Protein AF-0000000072566096 (afdb_homodimer)

Solvent-accessible surface area (backbone atoms only — not comparable to full-atom values): 17218 Å² total; per-residue (Å²): 129,79,65,62,63,55,54,54,52,50,49,50,66,64,40,52,62,62,52,42,38,48,51,45,43,46,47,51,46,44,54,49,43,52,50,40,52,50,49,36,52,50,44,52,50,50,52,54,61,68,41,43,70,59,17,73,79,32,58,65,29,44,54,23,49,50,48,21,51,50,30,50,47,39,35,51,36,80,89,66,34,27,58,89,36,79,66,52,29,18,50,37,49,7,48,24,52,32,21,39,18,48,27,25,31,42,62,56,46,72,73,82,76,50,56,67,76,80,49,72,63,55,64,50,46,24,52,50,44,16,53,39,40,49,35,46,51,52,50,35,50,53,50,50,51,53,50,51,53,50,51,51,51,51,51,50,49,52,50,50,52,51,50,54,52,59,71,74,102,129,79,66,64,64,56,54,54,52,52,49,49,66,65,39,55,63,61,51,41,39,49,51,44,43,44,47,52,46,44,55,50,44,53,51,40,50,52,49,36,52,50,42,51,51,49,51,53,59,68,41,44,70,59,18,74,79,31,58,65,32,43,54,23,50,50,47,22,52,51,30,50,48,40,35,52,36,81,90,66,33,28,57,88,36,80,67,52,29,18,51,39,49,8,48,26,53,32,22,40,18,47,28,24,32,41,62,55,45,71,72,80,77,49,57,69,75,81,48,73,65,54,65,50,45,25,52,50,42,16,54,40,39,50,35,46,50,52,52,36,50,53,50,50,51,52,49,50,51,49,50,51,50,51,52,50,49,51,50,51,52,51,51,54,51,58,71,73,103

Radius of gyration: 25.8 Å; Cα contacts (8 Å, |Δi|>4): 318; chains: 2; bounding box: 36×80×59 Å

Foldseek 3Di:
DVPVVVVVVVCCVPVCCNVCVVVVVVVVVVVVVVVVVVVLVVVLVVQLVVCVVLCVQPVVLSVLSVQLSVLVCLCPDPPNNCPPPAPSNLQSQLSNQLSVVLSVQQSPPNPPPSPVVVVPVSVVSSVVSSVVRNVVSVVVVVVVVVVVVVVVVVVVVVVVVVVVVVVVD/DVPVVVVVVVCCVPVCCNVCVVVVVVVCVVVVVVVVVVVLVVVLVVQLVVCVVLCVQPVVLSVLSVQLSVLVCLCPDPPNNCPPPQPSNLQSQLSNQLSVVLSVQQSPPSPPPSPVVVVPVSVVSSVVSSVVRNVVSVVVVVVVVVVVVVVVVVVVVVVVVVVVVVVVD

Organism: Arthroderma benhamiae (strain ATCC MYA-4681 / CBS 112371) (NCBI:txid663331)

InterPro domains:
  IPR000537 UbiA prenyltransferase [PF01040] (5-165)

Secondary structure (DSSP, 8-state):
--SHHHHHHHHHHH-HHHHHHHHHHHHHHHHHHHHHHHHHHHHHHHHHHHHHHHHHH-HHHHHHHHHHHHHHHHHHSTTT--TTSTTHHHHHHHHHHHHHHHHHHHHT--SS---TTS-THHHHHHHHHHHHHHHHHHHHHHHHHHHHHHHHHHHHHHHHHHHHHHHH-/--SHHHHHHHHHHH-HHHHHHHHHHHHHHHHHHHHHHHHHHHHHHHHHHHHHHHHHH-HHHHHHHHHHHHHHHHHHSTTT--TTSTTHHHHHHHHHHHHHHHHHHHHT--SS---TTS-THHHHHHHHHHHHHHHHHHHHHHHHHHHHHHHHHHHHHHHHHHHHHHHH-

pLDDT: mean 75.11, std 19.96, range [26.66, 97.5]

Sequence (338 aa):
MGGSDIHDYESDIKNPRKGQSWLDGRFVEKADHAFVLKACKAATIGVILFAIPASIQIPQTMAYVLIALGASWAYTTPPIRLKGRPFLDSICAGTLYWSIWASGFCLRDGEGSTSLQGSNPSVWIFFFCAGLQMFTAVLDQKADSAASIRTIATACGERMAAFLTAITLMGGSDIHDYESDIKNPRKGQSWLDGRFVEKADHAFVLKACKAATIGVILFAIPASIQIPQTMAYVLIALGASWAYTTPPIRLKGRPFLDSICAGTLYWSIWASGFCLRDGEGSTSLQGSNPSVWIFFFCAGLQMFTAVLDQKADSAASIRTIATACGERMAAFLTAITL

Structure (mmCIF, N/CA/C/O backbone):
data_AF-0000000072566096-model_v1
#
loop_
_entity.id
_entity.type
_entity.pdbx_description
1 polymer 'Uncharacterized protein'
#
loop_
_atom_site.group_PDB
_atom_site.id
_atom_site.type_symbol
_atom_site.label_atom_id
_atom_site.label_alt_id
_atom_site.label_comp_id
_atom_site.label_asym_id
_atom_site.label_entity_id
_atom_site.label_seq_id
_atom_site.pdbx_PDB_ins_code
_atom_site.Cartn_x
_atom_site.Cartn_y
_atom_site.Cartn_z
_atom_site.occupancy
_atom_site.B_iso_or_equiv
_atom_site.auth_seq_id
_atom_site.auth_comp_id
_atom_site.auth_asym_id
_atom_site.auth_atom_id
_atom_site.pdbx_PDB_model_num
ATOM 1 N N . MET A 1 1 ? -10.109 50.594 18.562 1 26.66 1 MET A N 1
ATOM 2 C CA . MET A 1 1 ? -9.336 49.469 18.047 1 26.66 1 MET A CA 1
ATOM 3 C C . MET A 1 1 ? -10.234 48.281 17.781 1 26.66 1 MET A C 1
ATOM 5 O O . MET A 1 1 ? -9.766 47.219 17.328 1 26.66 1 MET A O 1
ATOM 9 N N . GLY A 1 2 ? -11.422 48.188 18.375 1 31.36 2 GLY A N 1
ATOM 10 C CA . GLY A 1 2 ? -12.57 47.312 18.219 1 31.36 2 GLY A CA 1
ATOM 11 C C . GLY A 1 2 ? -13.156 47.375 16.812 1 31.36 2 GLY A C 1
ATOM 12 O O . GLY A 1 2 ? -14.102 46.625 16.516 1 31.36 2 GLY A O 1
ATOM 13 N N . GLY A 1 3 ? -12.945 48.531 16.078 1 36.84 3 GLY A N 1
ATOM 14 C CA . GLY A 1 3 ? -13.648 48.781 14.836 1 36.84 3 GLY A CA 1
ATOM 15 C C . GLY A 1 3 ? -13.164 47.906 13.695 1 36.84 3 GLY A C 1
ATOM 16 O O . GLY A 1 3 ? -13.805 47.812 12.648 1 36.84 3 GLY A O 1
ATOM 17 N N . SER A 1 4 ? -11.859 47.562 13.703 1 43.25 4 SER A N 1
ATOM 18 C CA . SER A 1 4 ? -11.305 46.875 12.531 1 43.25 4 SER A CA 1
ATOM 19 C C . SER A 1 4 ? -11.836 45.469 12.391 1 43.25 4 SER A C 1
ATOM 21 O O . SER A 1 4 ? -11.789 44.875 11.312 1 43.25 4 SER A O 1
ATOM 23 N N . ASP A 1 5 ? -12.258 44.844 13.484 1 40.44 5 ASP A N 1
ATOM 24 C CA . ASP A 1 5 ? -12.734 43.469 13.367 1 40.44 5 ASP A CA 1
ATOM 25 C C . ASP A 1 5 ? -14.078 43.406 12.641 1 40.44 5 ASP A C 1
ATOM 27 O O . ASP A 1 5 ? -14.406 42.406 12.031 1 40.44 5 ASP A O 1
ATOM 31 N N . ILE A 1 6 ? -14.938 44.5 12.719 1 39.41 6 ILE A N 1
ATOM 32 C CA . ILE A 1 6 ? -16.234 44.469 12.055 1 39.41 6 ILE A CA 1
ATOM 33 C C . ILE A 1 6 ? -16.047 44.562 10.547 1 39.41 6 ILE A C 1
ATOM 35 O O . ILE A 1 6 ? -16.797 43.969 9.773 1 39.41 6 ILE A O 1
ATOM 39 N N . HIS A 1 7 ? -15.109 45.375 10.031 1 40.91 7 HIS A N 1
ATOM 40 C CA . HIS A 1 7 ? -14.938 45.5 8.586 1 40.91 7 HIS A CA 1
ATOM 41 C C . HIS A 1 7 ? -14.367 44.219 7.992 1 40.91 7 HIS A C 1
ATOM 43 O O . HIS A 1 7 ? -14.617 43.906 6.828 1 40.91 7 HIS A O 1
ATOM 49 N N . ASP A 1 8 ? -13.523 43.5 8.719 1 41.16 8 ASP A N 1
ATOM 50 C CA . ASP A 1 8 ? -13.062 42.219 8.164 1 41.16 8 ASP A CA 1
ATOM 51 C C . ASP A 1 8 ? -14.195 41.188 8.125 1 41.16 8 ASP A C 1
ATOM 53 O O . ASP A 1 8 ? -14.258 40.375 7.207 1 41.16 8 ASP A O 1
ATOM 57 N N . TYR A 1 9 ? -15.172 41.25 9 1 40.84 9 TYR A N 1
ATOM 58 C CA . TYR A 1 9 ? -16.344 40.375 8.906 1 40.84 9 TYR A CA 1
ATOM 59 C C . TYR A 1 9 ? -17.234 40.812 7.742 1 40.84 9 TYR A C 1
ATOM 61 O O . TYR A 1 9 ? -17.734 39.969 6.996 1 40.84 9 TYR A O 1
ATOM 69 N N . GLU A 1 10 ? -17.531 42.094 7.531 1 40.22 10 GLU A N 1
ATOM 70 C CA . GLU A 1 10 ? -18.344 42.5 6.391 1 40.22 10 GLU A CA 1
ATOM 71 C C . GLU A 1 10 ? -17.609 42.25 5.074 1 40.22 10 GLU A C 1
ATOM 73 O O . GLU A 1 10 ? -18.234 41.906 4.07 1 40.22 10 GLU A O 1
ATOM 78 N N . SER A 1 11 ? -16.328 42.531 4.895 1 41.88 11 SER A N 1
ATOM 79 C CA . SER A 1 11 ? -15.609 42.219 3.664 1 41.88 11 SER A CA 1
ATOM 80 C C . SER A 1 11 ? -15.484 40.688 3.486 1 41.88 11 SER A C 1
ATOM 82 O O . SER A 1 11 ? -15.477 40.188 2.357 1 41.88 11 SER A O 1
ATOM 84 N N . ASP A 1 12 ? -15.336 39.875 4.488 1 42.25 12 ASP A N 1
ATOM 85 C CA . ASP A 1 12 ? -15.406 38.406 4.332 1 42.25 12 ASP A CA 1
ATOM 86 C C . ASP A 1 12 ? -16.812 37.969 3.918 1 42.25 12 ASP A C 1
ATOM 88 O O . ASP A 1 12 ? -16.969 37.031 3.139 1 42.25 12 ASP A O 1
ATOM 92 N N . ILE A 1 13 ? -17.906 38.531 4.375 1 42.34 13 ILE A N 1
ATOM 93 C CA . ILE A 1 13 ? -19.25 38.219 3.879 1 42.34 13 ILE A CA 1
ATOM 94 C C . ILE A 1 13 ? -19.422 38.844 2.498 1 42.34 13 ILE A C 1
ATOM 96 O O . ILE A 1 13 ? -20.141 38.312 1.654 1 42.34 13 ILE A O 1
ATOM 100 N N . LYS A 1 14 ? -19 40.031 2.182 1 40.03 14 LYS A N 1
ATOM 101 C CA . LYS A 1 14 ? -19.234 40.656 0.88 1 40.03 14 LYS A CA 1
ATOM 102 C C . LYS A 1 14 ? -18.25 40.156 -0.161 1 40.03 14 LYS A C 1
ATOM 104 O O . LYS A 1 14 ? -18.375 40.469 -1.349 1 40.03 14 LYS A O 1
ATOM 109 N N . ASN A 1 15 ? -17.016 39.844 0.144 1 39 15 ASN A N 1
ATOM 110 C CA . ASN A 1 15 ? -16.25 39.25 -0.936 1 39 15 ASN A CA 1
ATOM 111 C C . ASN A 1 15 ? -16.75 37.812 -1.233 1 39 15 ASN A C 1
ATOM 113 O O . ASN A 1 15 ? -16.516 36.906 -0.46 1 39 15 ASN A O 1
ATOM 117 N N . PRO A 1 16 ? -17.781 37.688 -1.991 1 41.66 16 PRO A N 1
ATOM 118 C CA . PRO A 1 16 ? -18.359 36.406 -2.42 1 41.66 16 PRO A CA 1
ATOM 119 C C . PRO A 1 16 ? -17.281 35.375 -2.736 1 41.66 16 PRO A C 1
ATOM 121 O O . PRO A 1 16 ? -17.594 34.188 -2.895 1 41.66 16 PRO A O 1
ATOM 124 N N . ARG A 1 17 ? -16.156 35.719 -3.1 1 43.09 17 ARG A N 1
ATOM 125 C CA . ARG A 1 17 ? -15.117 34.781 -3.494 1 43.09 17 ARG A CA 1
ATOM 126 C C . ARG A 1 17 ? -14.578 34.031 -2.289 1 43.09 17 ARG A C 1
ATOM 128 O O . ARG A 1 17 ? -14 32.938 -2.436 1 43.09 17 ARG A O 1
ATOM 135 N N . LYS A 1 18 ? -14.445 34.469 -1.105 1 44.81 18 LYS A N 1
ATOM 136 C CA . LYS A 1 18 ? -13.969 33.719 0.053 1 44.81 18 LYS A CA 1
ATOM 137 C C . LYS A 1 18 ? -15.055 32.812 0.616 1 44.81 18 LYS A C 1
ATOM 139 O O . LYS A 1 18 ? -14.773 31.719 1.09 1 44.81 18 LYS A O 1
ATOM 144 N N . GLY A 1 19 ? -16.312 33.25 0.822 1 42.56 19 GLY A N 1
ATOM 145 C CA . GLY A 1 19 ? -17.438 32.406 1.162 1 42.56 19 GLY A CA 1
ATOM 146 C C . GLY A 1 19 ? -17.797 31.438 0.059 1 42.56 19 GLY A C 1
ATOM 147 O O . GLY A 1 19 ? -18.203 30.297 0.332 1 42.56 19 GLY A O 1
ATOM 148 N N . GLN A 1 20 ? -18 31.859 -1.172 1 40.72 20 GLN A N 1
ATOM 149 C CA . GLN A 1 20 ? -18.219 31.031 -2.355 1 40.72 20 GLN A CA 1
ATOM 150 C C . GLN A 1 20 ? -17 30.156 -2.65 1 40.72 20 GLN A C 1
ATOM 152 O O . GLN A 1 20 ? -17.141 29.047 -3.178 1 40.72 20 GLN A O 1
ATOM 157 N N . SER A 1 21 ? -15.852 30.609 -2.412 1 41.41 21 SER A N 1
ATOM 158 C CA . SER A 1 21 ? -14.648 29.812 -2.648 1 41.41 21 SER A CA 1
ATOM 159 C C . SER A 1 21 ? -14.539 28.672 -1.653 1 41.41 21 SER A C 1
ATOM 161 O O . SER A 1 21 ? -14.164 27.547 -2.023 1 41.41 21 SER A O 1
ATOM 163 N N . TRP A 1 22 ? -14.914 29 -0.379 1 42.72 22 TRP A N 1
ATOM 164 C CA . TRP A 1 22 ? -14.953 27.859 0.53 1 42.72 22 TRP A CA 1
ATOM 165 C C . TRP A 1 22 ? -16.125 26.938 0.204 1 42.72 22 TRP A C 1
ATOM 167 O O . TRP A 1 22 ? -15.992 25.703 0.268 1 42.72 22 TRP A O 1
ATOM 177 N N . LEU A 1 23 ? -17.359 27.625 0.133 1 44 23 LEU A N 1
ATOM 178 C CA . LEU A 1 23 ? -18.469 26.781 -0.329 1 44 23 LEU A CA 1
ATOM 179 C C . LEU A 1 23 ? -18.172 26.219 -1.715 1 44 23 LEU A C 1
ATOM 181 O O . LEU A 1 23 ? -18.5 25.062 -2.002 1 44 23 LEU A O 1
ATOM 185 N N . ASP A 1 24 ? -17.75 27.094 -2.594 1 44.19 24 ASP A N 1
ATOM 186 C CA . ASP A 1 24 ? -17.344 26.656 -3.924 1 44.19 24 ASP A CA 1
ATOM 187 C C . ASP A 1 24 ? -16.172 25.672 -3.84 1 44.19 24 ASP A C 1
ATOM 189 O O . ASP A 1 24 ? -16.109 24.719 -4.621 1 44.19 24 ASP A O 1
ATOM 193 N N . GLY A 1 25 ? -15.266 25.938 -2.957 1 44.84 25 GLY A N 1
ATOM 194 C CA . GLY A 1 25 ? -14.195 24.984 -2.736 1 44.84 25 GLY A CA 1
ATOM 195 C C . GLY A 1 25 ? -14.68 23.656 -2.182 1 44.84 25 GLY A C 1
ATOM 196 O O . GLY A 1 25 ? -14.164 22.594 -2.553 1 44.84 25 GLY A O 1
ATOM 197 N N . ARG A 1 26 ? -15.734 23.891 -1.258 1 52.81 26 ARG A N 1
ATOM 198 C CA . ARG A 1 26 ? -16.312 22.656 -0.726 1 52.81 26 ARG A CA 1
ATOM 199 C C . ARG A 1 26 ? -17.078 21.906 -1.809 1 52.81 26 ARG A C 1
ATOM 201 O O . ARG A 1 26 ? -17.031 20.672 -1.857 1 52.81 26 ARG A O 1
ATOM 208 N N . PHE A 1 27 ? -17.859 22.688 -2.576 1 48.28 27 PHE A N 1
ATOM 209 C CA . PHE A 1 27 ? -18.609 22.031 -3.641 1 48.28 27 PHE A CA 1
ATOM 210 C C . PHE A 1 27 ? -17.672 21.422 -4.672 1 48.28 27 PHE A C 1
ATOM 212 O O . PHE A 1 27 ? -17.906 20.312 -5.141 1 48.28 27 PHE A O 1
ATOM 219 N N . VAL A 1 28 ? -16.656 22.141 -5.113 1 45.59 28 VAL A N 1
ATOM 220 C CA . VAL A 1 28 ? -15.664 21.641 -6.055 1 45.59 28 VAL A CA 1
ATOM 221 C C . VAL A 1 28 ? -14.898 20.469 -5.43 1 45.59 28 VAL A C 1
ATOM 223 O O . VAL A 1 28 ? -14.641 19.469 -6.086 1 45.59 28 VAL A O 1
ATOM 226 N N . GLU A 1 29 ? -14.797 20.719 -4.152 1 61.09 29 GLU A N 1
ATOM 227 C CA . GLU A 1 29 ? -14.102 19.641 -3.447 1 61.09 29 GLU A CA 1
ATOM 228 C C . GLU A 1 29 ? -14.969 18.391 -3.367 1 61.09 29 GLU A C 1
ATOM 230 O O . GLU A 1 29 ? -14.477 17.266 -3.572 1 61.09 29 GLU A O 1
ATOM 235 N N . LYS A 1 30 ? -16.344 18.688 -3.174 1 60.75 30 LYS A N 1
ATOM 236 C CA . LYS A 1 30 ? -17.25 17.547 -3.096 1 60.75 30 LYS A CA 1
ATOM 237 C C . LYS A 1 30 ? -17.406 16.875 -4.461 1 60.75 30 LYS A C 1
ATOM 239 O O . LYS A 1 30 ? -17.422 15.656 -4.559 1 60.75 30 LYS A O 1
ATOM 244 N N . ALA A 1 31 ? -17.672 17.734 -5.434 1 56.03 31 ALA A N 1
ATOM 245 C CA . ALA A 1 31 ? -17.828 17.203 -6.789 1 56.03 31 ALA A CA 1
ATOM 246 C C . ALA A 1 31 ? -16.594 16.422 -7.211 1 56.03 31 ALA A C 1
ATOM 248 O O . ALA A 1 31 ? -16.703 15.352 -7.812 1 56.03 31 ALA A O 1
ATOM 249 N N . ASP A 1 32 ? -15.492 16.875 -6.77 1 78.62 32 ASP A N 1
ATOM 250 C CA . ASP A 1 32 ? -14.219 16.219 -7.094 1 78.62 32 ASP A CA 1
ATOM 251 C C . ASP A 1 32 ? -14.055 14.914 -6.332 1 78.62 32 ASP A C 1
ATOM 253 O O . ASP A 1 32 ? -13.625 13.906 -6.902 1 78.62 32 ASP A O 1
ATOM 257 N N . HIS A 1 33 ? -14.742 14.992 -5.203 1 80.25 33 HIS A N 1
ATOM 258 C CA . HIS A 1 33 ? -14.664 13.773 -4.41 1 80.25 33 HIS A CA 1
ATOM 259 C C . HIS A 1 33 ? -15.57 12.688 -4.977 1 80.25 33 HIS A C 1
ATOM 261 O O . HIS A 1 33 ? -15.18 11.516 -5.043 1 80.25 33 HIS A O 1
ATOM 267 N N . ALA A 1 34 ? -16.766 13.117 -5.352 1 86.5 34 ALA A N 1
ATOM 268 C CA . ALA A 1 34 ? -17.719 12.164 -5.926 1 86.5 34 ALA A CA 1
ATOM 269 C C . ALA A 1 34 ? -17.156 11.539 -7.203 1 86.5 34 ALA A C 1
ATOM 271 O O . ALA A 1 34 ? -17.344 10.344 -7.453 1 86.5 34 ALA A O 1
ATOM 272 N N . PHE A 1 35 ? -16.562 12.312 -7.965 1 88.06 35 PHE A N 1
ATOM 273 C CA . PHE A 1 35 ? -15.953 11.82 -9.195 1 88.06 35 PHE A CA 1
ATOM 274 C C . PHE A 1 35 ? -14.859 10.805 -8.883 1 88.06 35 PHE A C 1
ATOM 276 O O . PHE A 1 35 ? -14.781 9.75 -9.516 1 88.06 35 PHE A O 1
ATOM 283 N N . VAL A 1 36 ? -14.039 11.148 -7.945 1 87.44 36 VAL A N 1
ATOM 284 C CA . VAL A 1 36 ? -12.93 10.266 -7.594 1 87.44 36 VAL A CA 1
ATOM 285 C C . VAL A 1 36 ? -13.477 8.953 -7.043 1 87.44 36 VAL A C 1
ATOM 287 O O . VAL A 1 36 ? -12.977 7.875 -7.379 1 87.44 36 VAL A O 1
ATOM 290 N N . LEU A 1 37 ? -14.5 9.039 -6.25 1 89.12 37 LEU A N 1
ATOM 291 C CA . LEU A 1 37 ? -15.102 7.836 -5.688 1 89.12 37 LEU A CA 1
ATOM 292 C C . LEU A 1 37 ? -15.711 6.973 -6.789 1 89.12 37 LEU A C 1
ATOM 294 O O . LEU A 1 37 ? -15.578 5.746 -6.766 1 89.12 37 LEU A O 1
ATOM 298 N N . LYS A 1 38 ? -16.406 7.613 -7.699 1 92.25 38 LYS A N 1
ATOM 299 C CA . LYS A 1 38 ? -16.969 6.887 -8.828 1 92.25 38 LYS A CA 1
ATOM 300 C C . LYS A 1 38 ? -15.883 6.223 -9.664 1 92.25 38 LYS A C 1
ATOM 302 O O . LYS A 1 38 ? -16.062 5.098 -10.141 1 92.25 38 LYS A O 1
ATOM 307 N N . ALA A 1 39 ? -14.797 6.914 -9.844 1 90.69 39 ALA A N 1
ATOM 308 C CA . ALA A 1 39 ? -13.664 6.363 -10.594 1 90.69 39 ALA A CA 1
ATOM 309 C C . ALA A 1 39 ? -13.07 5.152 -9.875 1 90.69 39 ALA A C 1
ATOM 311 O O . ALA A 1 39 ? -12.719 4.16 -10.516 1 90.69 39 ALA A O 1
ATOM 312 N N . CYS A 1 40 ? -12.969 5.25 -8.594 1 91.25 40 CYS A N 1
ATOM 313 C CA . CYS A 1 40 ? -12.477 4.121 -7.809 1 91.25 40 CYS A CA 1
ATOM 314 C C . CYS A 1 40 ? -13.406 2.92 -7.945 1 91.25 40 CYS A C 1
ATOM 316 O O . CYS A 1 40 ? -12.945 1.787 -8.094 1 91.25 40 CYS A O 1
ATOM 318 N N . LYS A 1 41 ? -14.711 3.158 -7.883 1 93.81 41 LYS A N 1
ATOM 319 C CA . LYS A 1 41 ? -15.688 2.084 -8.031 1 93.81 41 LYS A CA 1
ATOM 320 C C . LYS A 1 41 ? -15.594 1.45 -9.422 1 93.81 41 LYS A C 1
ATOM 322 O O . LYS A 1 41 ? -15.641 0.226 -9.555 1 93.81 41 LYS A O 1
ATOM 327 N N . ALA A 1 42 ? -15.445 2.285 -10.375 1 93.56 42 ALA A N 1
ATOM 328 C CA . ALA A 1 42 ? -15.312 1.792 -11.742 1 93.56 42 ALA A CA 1
ATOM 329 C C . ALA A 1 42 ? -14.055 0.947 -11.906 1 93.56 42 ALA A C 1
ATOM 331 O O . ALA A 1 42 ? -14.086 -0.11 -12.539 1 93.56 42 ALA A O 1
ATOM 332 N N . ALA A 1 43 ? -12.984 1.455 -11.391 1 91.19 43 ALA A N 1
ATOM 333 C CA . ALA A 1 43 ? -11.727 0.706 -11.453 1 91.19 43 ALA A CA 1
ATOM 334 C C . ALA A 1 43 ? -11.859 -0.635 -10.734 1 91.19 43 ALA A C 1
ATOM 336 O O . ALA A 1 43 ? -11.328 -1.648 -11.203 1 91.19 43 ALA A O 1
ATOM 337 N N . THR A 1 44 ? -12.516 -0.629 -9.602 1 94.19 44 THR A N 1
ATOM 338 C CA . THR A 1 44 ? -12.758 -1.854 -8.844 1 94.19 44 THR A CA 1
ATOM 339 C C . THR A 1 44 ? -13.555 -2.855 -9.68 1 94.19 44 THR A C 1
ATOM 341 O O . THR A 1 44 ? -13.203 -4.035 -9.734 1 94.19 44 THR A O 1
ATOM 344 N N . ILE A 1 45 ? -14.586 -2.414 -10.312 1 95 45 ILE A N 1
ATOM 345 C CA . ILE A 1 45 ? -15.391 -3.266 -11.188 1 95 45 ILE A CA 1
ATOM 346 C C . ILE A 1 45 ? -14.523 -3.789 -12.336 1 95 45 ILE A C 1
ATOM 348 O O . ILE A 1 45 ? -14.648 -4.949 -12.734 1 95 45 ILE A O 1
ATOM 352 N N . GLY A 1 46 ? -13.672 -2.904 -12.883 1 92.56 46 GLY A N 1
ATOM 353 C CA . GLY A 1 46 ? -12.75 -3.322 -13.93 1 92.56 46 GLY A CA 1
ATOM 354 C C . GLY A 1 46 ? -11.859 -4.477 -13.508 1 92.56 46 GLY A C 1
ATOM 355 O O . GLY A 1 46 ? -11.664 -5.43 -14.266 1 92.56 46 GLY A O 1
ATOM 356 N N . VAL A 1 47 ? -11.359 -4.398 -12.312 1 92.62 47 VAL A N 1
ATOM 357 C CA . VAL A 1 47 ? -10.508 -5.465 -11.797 1 92.62 47 VAL A CA 1
ATOM 358 C C . VAL A 1 47 ? -11.312 -6.758 -11.68 1 92.62 47 VAL A C 1
ATOM 360 O O . VAL A 1 47 ? -10.836 -7.832 -12.055 1 92.62 47 VAL A O 1
ATOM 363 N N . ILE A 1 48 ? -12.508 -6.719 -11.164 1 94.5 48 ILE A N 1
ATOM 364 C CA . ILE A 1 48 ? -13.367 -7.887 -11 1 94.5 48 ILE A CA 1
ATOM 365 C C . ILE A 1 48 ? -13.656 -8.516 -12.359 1 94.5 48 ILE A C 1
ATOM 367 O O . ILE A 1 48 ? -13.547 -9.734 -12.523 1 94.5 48 ILE A O 1
ATOM 371 N N . LEU A 1 49 ? -13.992 -7.723 -13.328 1 92.94 49 LEU A N 1
ATOM 372 C CA . LEU A 1 49 ? -14.297 -8.211 -14.672 1 92.94 49 LEU A CA 1
ATOM 373 C C . LEU A 1 49 ? -13.078 -8.891 -15.289 1 92.94 49 LEU A C 1
ATOM 375 O O . LEU A 1 49 ? -13.211 -9.93 -15.945 1 92.94 49 LEU A O 1
ATOM 379 N N . PHE A 1 50 ? -11.969 -8.312 -15.109 1 89.06 50 PHE A N 1
ATOM 380 C CA . PHE A 1 50 ? -10.742 -8.852 -15.688 1 89.06 50 PHE A CA 1
ATOM 381 C C . PHE A 1 50 ? -10.375 -10.18 -15.031 1 89.06 50 PHE A C 1
ATOM 383 O O . PHE A 1 50 ? -9.727 -11.023 -15.656 1 89.06 50 PHE A O 1
ATOM 390 N N . ALA A 1 51 ? -10.82 -10.359 -13.781 1 90 51 ALA A N 1
ATOM 391 C CA . ALA A 1 51 ? -10.477 -11.57 -13.039 1 90 51 ALA A CA 1
ATOM 392 C C . ALA A 1 51 ? -11.422 -12.719 -13.391 1 90 51 ALA A C 1
ATOM 394 O O . ALA A 1 51 ? -11.172 -13.867 -13.031 1 90 51 ALA A O 1
ATOM 395 N N . ILE A 1 52 ? -12.492 -12.5 -14.094 1 91.88 52 ILE A N 1
ATOM 396 C CA . ILE A 1 52 ? -13.547 -13.484 -14.344 1 91.88 52 ILE A CA 1
ATOM 397 C C . ILE A 1 52 ? -12.977 -14.656 -15.141 1 91.88 52 ILE A C 1
ATOM 399 O O . ILE A 1 52 ? -13.164 -15.812 -14.766 1 91.88 52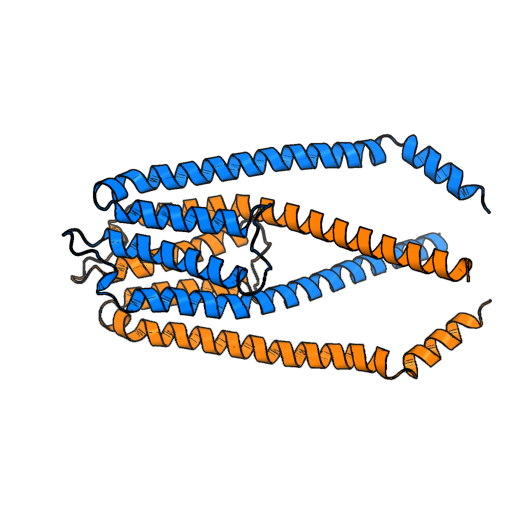 ILE A O 1
ATOM 403 N N . PRO A 1 53 ? -12.242 -14.469 -16.266 1 86.12 53 PRO A N 1
ATOM 404 C CA . PRO A 1 53 ? -11.758 -15.625 -17.031 1 86.12 53 PRO A CA 1
ATOM 405 C C . PRO A 1 53 ? -10.906 -16.562 -16.188 1 86.12 53 PRO A C 1
ATOM 407 O O . PRO A 1 53 ? -11.07 -17.797 -16.25 1 86.12 53 PRO A O 1
ATOM 410 N N . ALA A 1 54 ? -10.031 -16.031 -15.422 1 82.44 54 ALA A N 1
ATOM 411 C CA . ALA A 1 54 ? -9.195 -16.859 -14.555 1 82.44 54 ALA A CA 1
ATOM 412 C C . ALA A 1 54 ? -10.039 -17.562 -13.492 1 82.44 54 ALA A C 1
ATOM 414 O O . ALA A 1 54 ? -9.734 -18.688 -13.102 1 82.44 54 ALA A O 1
ATOM 415 N N . SER A 1 55 ? -11.055 -16.922 -13.078 1 87.12 55 SER A N 1
ATOM 416 C CA . SER A 1 55 ? -11.875 -17.453 -11.992 1 87.12 55 SER A CA 1
ATOM 417 C C . SER A 1 55 ? -12.758 -18.594 -12.469 1 87.12 55 SER A C 1
ATOM 419 O O . SER A 1 55 ? -13.234 -19.406 -11.664 1 87.12 55 SER A O 1
ATOM 421 N N . ILE A 1 56 ? -13.102 -18.625 -13.68 1 86.5 56 ILE A N 1
ATOM 422 C CA . ILE A 1 56 ? -13.883 -19.719 -14.25 1 86.5 56 ILE A CA 1
ATOM 423 C C . ILE A 1 56 ? -13.094 -21.016 -14.133 1 86.5 56 ILE A C 1
ATOM 425 O O . ILE A 1 56 ? -13.656 -22.062 -13.789 1 86.5 56 ILE A O 1
ATOM 429 N N . GLN A 1 57 ? -11.82 -20.938 -14.336 1 79.81 57 GLN A N 1
ATOM 430 C CA . GLN A 1 57 ? -10.961 -22.109 -14.25 1 79.81 57 GLN A CA 1
ATOM 431 C C . GLN A 1 57 ? -10.586 -22.422 -12.805 1 79.81 57 GLN A C 1
ATOM 433 O O . GLN A 1 57 ? -10.523 -23.578 -12.398 1 79.81 57 GLN A O 1
ATOM 438 N N . ILE A 1 58 ? -10.344 -21.344 -12.047 1 83 58 ILE A N 1
ATOM 439 C CA . ILE A 1 58 ? -9.945 -21.469 -10.648 1 83 58 ILE A CA 1
ATOM 440 C C . ILE A 1 58 ? -10.773 -20.516 -9.797 1 83 58 ILE A C 1
ATOM 442 O O . ILE A 1 58 ? -10.375 -19.375 -9.562 1 83 58 ILE A O 1
ATOM 446 N N . PRO A 1 59 ? -11.867 -20.984 -9.312 1 87.19 59 PRO A N 1
ATOM 447 C CA . PRO A 1 59 ? -12.789 -20.094 -8.602 1 87.19 59 PRO A CA 1
ATOM 448 C C . PRO A 1 59 ? -12.148 -19.406 -7.398 1 87.19 59 PRO A C 1
ATOM 450 O O . PRO A 1 59 ? -12.555 -18.312 -7.02 1 87.19 59 PRO A O 1
ATOM 453 N N . GLN A 1 60 ? -11.078 -20 -6.773 1 88.75 60 GLN A N 1
ATOM 454 C CA . GLN A 1 60 ? -10.406 -19.406 -5.617 1 88.75 60 GLN A CA 1
ATOM 455 C C . GLN A 1 60 ? -9.75 -18.078 -5.977 1 88.75 60 GLN A C 1
ATOM 457 O O . GLN A 1 60 ? -9.555 -17.219 -5.109 1 88.75 60 GLN A O 1
ATOM 462 N N . THR A 1 61 ? -9.43 -17.953 -7.234 1 88.94 61 THR A N 1
ATOM 463 C CA . THR A 1 61 ? -8.781 -16.719 -7.676 1 88.94 61 THR A CA 1
ATOM 464 C C . THR A 1 61 ? -9.664 -15.516 -7.398 1 88.94 61 THR A C 1
ATOM 466 O O . THR A 1 61 ? -9.195 -14.5 -6.875 1 88.94 61 THR A O 1
ATOM 469 N N . MET A 1 62 ? -10.969 -15.672 -7.688 1 93.19 62 MET A N 1
ATOM 470 C CA . MET A 1 62 ? -11.891 -14.562 -7.461 1 93.19 62 MET A CA 1
ATOM 471 C C . MET A 1 62 ? -12 -14.242 -5.973 1 93.19 62 MET A C 1
ATOM 473 O O . MET A 1 62 ? -12.117 -13.07 -5.594 1 93.19 62 MET A O 1
ATOM 477 N N . ALA A 1 63 ? -12.008 -15.234 -5.184 1 94.94 63 ALA A N 1
ATOM 478 C CA . ALA A 1 63 ? -12.07 -15.008 -3.742 1 94.94 63 ALA A CA 1
ATOM 479 C C . ALA A 1 63 ? -10.891 -14.164 -3.266 1 94.94 63 ALA A C 1
ATOM 481 O O . ALA A 1 63 ? -11.062 -13.219 -2.498 1 94.94 63 ALA A O 1
ATOM 482 N N . TYR A 1 64 ? -9.695 -14.492 -3.723 1 94.06 64 TYR A N 1
ATOM 483 C CA . TYR A 1 64 ? -8.5 -13.75 -3.324 1 94.06 64 TYR A CA 1
ATOM 484 C C . TYR A 1 64 ? -8.539 -12.328 -3.867 1 94.06 64 TYR A C 1
ATOM 486 O O . TYR A 1 64 ? -8.117 -11.391 -3.189 1 94.06 64 TYR A O 1
ATOM 494 N N . VAL A 1 65 ? -9.039 -12.195 -5.074 1 95.19 65 VAL A N 1
ATOM 495 C CA . VAL A 1 65 ? -9.156 -10.867 -5.668 1 95.19 65 VAL A CA 1
ATOM 496 C C . VAL A 1 65 ? -10.141 -10.023 -4.855 1 95.19 65 VAL A C 1
ATOM 498 O O . VAL A 1 65 ? -9.852 -8.867 -4.539 1 95.19 65 VAL A O 1
ATOM 501 N N . LEU A 1 66 ? -11.258 -10.602 -4.449 1 97.5 66 LEU A N 1
ATOM 502 C CA . LEU A 1 66 ? -12.258 -9.883 -3.674 1 97.5 66 LEU A CA 1
ATOM 503 C C . LEU A 1 66 ? -11.727 -9.523 -2.291 1 97.5 66 LEU A C 1
ATOM 505 O O . LEU A 1 66 ? -12.023 -8.453 -1.766 1 97.5 66 LEU A O 1
ATOM 509 N N . ILE A 1 67 ? -10.953 -10.375 -1.706 1 97.25 67 ILE A N 1
ATOM 510 C CA . ILE A 1 67 ? -10.336 -10.078 -0.418 1 97.25 67 ILE A CA 1
ATOM 511 C C . ILE A 1 67 ? -9.359 -8.922 -0.566 1 97.25 67 ILE A C 1
ATOM 513 O O . ILE A 1 67 ? -9.336 -8.008 0.266 1 97.25 67 ILE A O 1
ATOM 517 N N . ALA A 1 68 ? -8.586 -8.938 -1.641 1 97.12 68 ALA A N 1
ATOM 518 C CA . ALA A 1 68 ? -7.629 -7.859 -1.892 1 97.12 68 ALA A CA 1
ATOM 519 C C . ALA A 1 68 ? -8.344 -6.523 -2.08 1 97.12 68 ALA A C 1
ATOM 521 O O . ALA A 1 68 ? -7.938 -5.512 -1.504 1 97.12 68 ALA A O 1
ATOM 522 N N . LEU A 1 69 ? -9.406 -6.566 -2.865 1 96.88 69 LEU A N 1
ATOM 523 C CA . LEU A 1 69 ? -10.172 -5.348 -3.115 1 96.88 69 LEU A CA 1
ATOM 524 C C . LEU A 1 69 ? -10.844 -4.859 -1.84 1 96.88 69 LEU A C 1
ATOM 526 O O . LEU A 1 69 ? -10.852 -3.656 -1.559 1 96.88 69 LEU A O 1
ATOM 530 N N . GLY A 1 70 ? -11.438 -5.793 -1.09 1 96.94 70 GLY A N 1
ATOM 531 C CA . GLY A 1 70 ? -12.039 -5.434 0.183 1 96.94 70 GLY A CA 1
ATOM 532 C C . GLY A 1 70 ? -11.055 -4.82 1.159 1 96.94 70 GLY A C 1
ATOM 533 O O . GLY A 1 70 ? -11.367 -3.828 1.821 1 96.94 70 GLY A O 1
ATOM 534 N N . ALA A 1 71 ? -9.898 -5.398 1.249 1 96.62 71 ALA A N 1
ATOM 535 C CA . ALA A 1 71 ? -8.844 -4.863 2.113 1 96.62 71 ALA A CA 1
ATOM 536 C C . ALA A 1 71 ? -8.406 -3.48 1.646 1 96.62 71 ALA A C 1
ATOM 538 O O . ALA A 1 71 ? -8.18 -2.586 2.463 1 96.62 71 ALA A O 1
ATOM 539 N N . SER A 1 72 ? -8.281 -3.283 0.334 1 95.12 72 SER A N 1
ATOM 540 C CA . SER A 1 72 ? -7.887 -1.99 -0.217 1 95.12 72 SER A CA 1
ATOM 541 C C . SER A 1 72 ? -8.898 -0.908 0.137 1 95.12 72 SER A C 1
ATOM 543 O O . SER A 1 72 ? -8.523 0.196 0.536 1 95.12 72 SER A O 1
ATOM 545 N N . TRP A 1 73 ? -10.18 -1.248 0.01 1 93.88 73 TRP A N 1
ATOM 546 C CA . TRP A 1 73 ? -11.227 -0.288 0.332 1 93.88 73 TRP A CA 1
ATOM 547 C C . TRP A 1 73 ? -11.266 -0.004 1.83 1 93.88 73 TRP A C 1
ATOM 549 O O . TRP A 1 73 ? -11.445 1.143 2.246 1 93.88 73 TRP A O 1
ATOM 559 N N . ALA A 1 74 ? -11.117 -1.004 2.637 1 94.75 74 ALA A N 1
ATOM 560 C CA . ALA A 1 74 ? -11.117 -0.838 4.09 1 94.75 74 ALA A CA 1
ATOM 561 C C . ALA A 1 74 ? -9.938 0.013 4.547 1 94.75 74 ALA A C 1
ATOM 563 O O . ALA A 1 74 ? -10.039 0.734 5.543 1 94.75 74 ALA A O 1
ATOM 564 N N . TYR A 1 75 ? -8.898 -0.044 3.848 1 92.44 75 TYR A N 1
ATOM 565 C CA . TYR A 1 75 ? -7.66 0.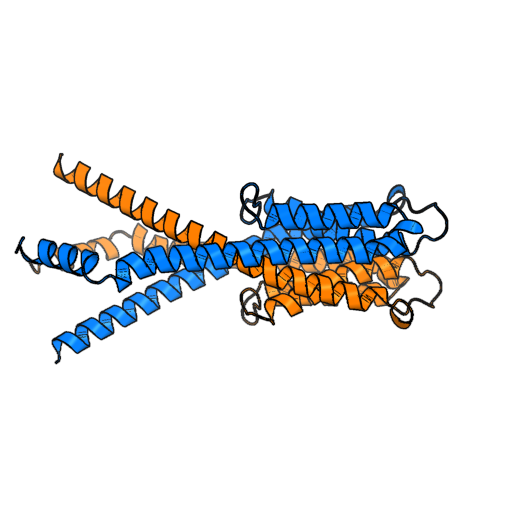663 4.176 1 92.44 75 TYR A CA 1
ATOM 566 C C . TYR A 1 75 ? -7.793 2.154 3.891 1 92.44 75 TYR A C 1
ATOM 568 O O . TYR A 1 75 ? -7.324 2.986 4.668 1 92.44 75 TYR A O 1
ATOM 576 N N . THR A 1 76 ? -8.492 2.543 2.793 1 88.25 76 THR A N 1
ATOM 577 C CA . THR A 1 76 ? -8.367 3.875 2.217 1 88.25 76 THR A CA 1
ATOM 578 C C . THR A 1 76 ? -9.602 4.715 2.512 1 88.25 76 THR A C 1
ATOM 580 O O . THR A 1 76 ? -9.516 5.938 2.643 1 88.25 76 THR A O 1
ATOM 583 N N . THR A 1 77 ? -10.703 4.059 2.568 1 85 77 THR A N 1
ATOM 584 C CA . THR A 1 77 ? -11.938 4.824 2.479 1 85 77 THR A CA 1
ATOM 585 C C . THR A 1 77 ? -12.625 4.898 3.838 1 85 77 THR A C 1
ATOM 587 O O . THR A 1 77 ? -12.797 3.879 4.508 1 85 77 THR A O 1
ATOM 590 N N . PRO A 1 78 ? -12.969 6.18 4.195 1 78.81 78 PRO A N 1
ATOM 591 C CA . PRO A 1 78 ? -13.867 6.293 5.344 1 78.81 78 PRO A CA 1
ATOM 592 C C . PRO A 1 78 ? -15.211 5.594 5.113 1 78.81 78 PRO A C 1
ATOM 594 O O . PRO A 1 78 ? -15.648 5.449 3.971 1 78.81 78 PRO A O 1
ATOM 597 N N . PRO A 1 79 ? -15.922 4.953 6.117 1 79.5 79 PRO A N 1
ATOM 598 C CA . PRO A 1 79 ? -15.727 5.195 7.547 1 79.5 79 PRO A CA 1
ATOM 599 C C . PRO A 1 79 ? -14.773 4.184 8.188 1 79.5 79 PRO A C 1
ATOM 601 O O . PRO A 1 79 ? -14.367 4.363 9.344 1 79.5 79 PRO A O 1
ATOM 604 N N . ILE A 1 80 ? -14.461 3.121 7.609 1 82.56 80 ILE A N 1
ATOM 605 C CA . ILE A 1 80 ? -13.602 2.117 8.227 1 82.56 80 ILE A CA 1
ATOM 606 C C . ILE A 1 80 ? -12.148 2.596 8.203 1 82.56 80 ILE A C 1
ATOM 608 O O . ILE A 1 80 ? -11.508 2.705 9.25 1 82.56 80 ILE A O 1
ATOM 612 N N . ARG A 1 81 ? -11.68 3.201 7.152 1 88.31 81 ARG A N 1
ATOM 613 C CA . ARG A 1 81 ? -10.305 3.605 6.887 1 88.31 81 ARG A CA 1
ATOM 614 C C . ARG A 1 81 ? -9.375 3.148 8.008 1 88.31 81 ARG A C 1
ATOM 616 O O . ARG A 1 81 ? -9.281 3.803 9.047 1 88.31 81 ARG A O 1
ATOM 623 N N . LEU A 1 82 ? -8.688 2.137 7.742 1 91.38 82 LEU A N 1
ATOM 624 C CA . LEU A 1 82 ? -7.816 1.494 8.727 1 91.38 82 LEU A CA 1
ATOM 625 C C . LEU A 1 82 ? -6.418 2.098 8.688 1 91.38 82 LEU A C 1
ATOM 627 O O . LEU A 1 82 ? -5.621 1.883 9.609 1 91.38 82 LEU A O 1
ATOM 631 N N . LYS A 1 83 ? -6.184 2.787 7.602 1 85.69 83 LYS A N 1
ATOM 632 C CA . LYS A 1 83 ? -4.887 3.438 7.465 1 85.69 83 LYS A CA 1
ATOM 633 C C . LYS A 1 83 ? -4.562 4.285 8.695 1 85.69 83 LYS A C 1
ATOM 635 O O . LYS A 1 83 ? -5.402 5.055 9.164 1 85.69 83 LYS A O 1
ATOM 640 N N . GLY A 1 84 ? -3.459 4.137 9.258 1 82.5 84 GLY A N 1
ATOM 641 C CA . GLY A 1 84 ? -3.033 4.957 10.375 1 82.5 84 GLY A CA 1
ATOM 642 C C . GLY A 1 84 ? -3.42 4.375 11.727 1 82.5 84 GLY A C 1
ATOM 643 O O . GLY A 1 84 ? -2.943 4.832 12.766 1 82.5 84 GLY A O 1
ATOM 644 N N . ARG A 1 85 ? -4.246 3.377 11.703 1 87 85 ARG A N 1
ATOM 645 C CA . ARG A 1 85 ? -4.594 2.693 12.945 1 87 85 ARG A CA 1
ATOM 646 C C . ARG A 1 85 ? -3.627 1.547 13.227 1 87 85 ARG A C 1
ATOM 648 O O . ARG A 1 85 ? -3.629 0.538 12.516 1 87 85 ARG A O 1
ATOM 655 N N . PRO A 1 86 ? -2.889 1.779 14.273 1 84.44 86 PRO A N 1
ATOM 656 C CA . PRO A 1 86 ? -1.849 0.78 14.531 1 84.44 86 PRO A CA 1
ATOM 657 C C . PRO A 1 86 ? -2.395 -0.646 14.555 1 84.44 86 PRO A C 1
ATOM 659 O O . PRO A 1 86 ? -3.535 -0.867 14.969 1 84.44 86 PRO A O 1
ATOM 662 N N . PHE A 1 87 ? -1.736 -1.623 14.258 1 90.31 87 PHE A N 1
ATOM 663 C CA . PHE A 1 87 ? -2.033 -3.051 14.234 1 90.31 87 PHE A CA 1
ATOM 664 C C . PHE A 1 87 ? -3.061 -3.371 13.156 1 90.31 87 PHE A C 1
ATOM 666 O O . PHE A 1 87 ? -2.863 -4.289 12.359 1 90.31 87 PHE A O 1
ATOM 673 N N . LEU A 1 88 ? -4.188 -2.48 13.156 1 93.94 88 LEU A N 1
ATOM 674 C CA . LEU A 1 88 ? -5.203 -2.729 12.133 1 93.94 88 LEU A CA 1
ATOM 675 C C . LEU A 1 88 ? -4.676 -2.393 10.742 1 93.94 88 LEU A C 1
ATOM 677 O O . LEU A 1 88 ? -5.02 -3.059 9.766 1 93.94 88 LEU A O 1
ATOM 681 N N . ASP A 1 89 ? -3.869 -1.343 10.695 1 94.31 89 ASP A N 1
ATOM 682 C CA . ASP A 1 89 ? -3.193 -0.964 9.461 1 94.31 89 ASP A CA 1
ATOM 683 C C . ASP A 1 89 ? -2.352 -2.119 8.922 1 94.31 89 ASP A C 1
ATOM 685 O O . ASP A 1 89 ? -2.482 -2.494 7.754 1 94.31 89 ASP A O 1
ATOM 689 N N . SER A 1 90 ? -1.572 -2.682 9.82 1 95.25 90 SER A N 1
ATOM 690 C CA . SER A 1 90 ? -0.641 -3.729 9.414 1 95.25 90 SER A CA 1
ATOM 691 C C . SER A 1 90 ? -1.378 -5.012 9.039 1 95.25 90 SER A C 1
ATOM 693 O O . SER A 1 90 ? -0.997 -5.699 8.094 1 95.25 90 SER A O 1
ATOM 695 N N . ILE A 1 91 ? -2.438 -5.355 9.789 1 95.94 91 ILE A N 1
ATOM 696 C CA . ILE A 1 91 ? -3.221 -6.551 9.492 1 95.94 91 ILE A CA 1
ATOM 697 C C . ILE A 1 91 ? -3.891 -6.406 8.133 1 95.94 91 ILE A C 1
ATOM 699 O O . ILE A 1 91 ? -3.895 -7.344 7.328 1 95.94 91 ILE A O 1
ATOM 703 N N . CYS A 1 92 ? -4.395 -5.238 7.91 1 96.5 92 CYS A N 1
ATOM 704 C CA . CYS A 1 92 ? -5.059 -4.98 6.637 1 96.5 92 CYS A CA 1
ATOM 705 C C . CYS A 1 92 ? -4.062 -5.039 5.484 1 96.5 92 CYS A C 1
ATOM 707 O O . CYS A 1 92 ? -4.344 -5.641 4.445 1 96.5 92 CYS A O 1
ATOM 709 N N . ALA A 1 93 ? -2.928 -4.441 5.691 1 95.62 93 ALA A N 1
ATOM 710 C CA . ALA A 1 93 ? -1.898 -4.469 4.656 1 95.62 93 ALA A CA 1
ATOM 711 C C . ALA A 1 93 ? -1.422 -5.895 4.395 1 95.62 93 ALA A C 1
ATOM 713 O O . ALA A 1 93 ? -1.23 -6.289 3.242 1 95.62 93 ALA A O 1
ATOM 714 N N . GLY A 1 94 ? -1.181 -6.605 5.465 1 95.88 94 GLY A N 1
ATOM 715 C CA . GLY A 1 94 ? -0.809 -8 5.309 1 95.88 94 GLY A CA 1
ATOM 716 C C . GLY A 1 94 ? -1.825 -8.805 4.52 1 95.88 94 GLY A C 1
ATOM 717 O O . GLY A 1 94 ? -1.455 -9.633 3.684 1 95.88 94 GLY A O 1
ATOM 718 N N . THR A 1 95 ? -3.094 -8.586 4.844 1 96.44 95 THR A N 1
ATOM 719 C CA . THR A 1 95 ? -4.164 -9.273 4.133 1 96.44 95 THR A CA 1
ATOM 720 C C . THR A 1 95 ? -4.156 -8.898 2.652 1 96.44 95 THR A C 1
ATOM 722 O O . THR A 1 95 ? -4.316 -9.766 1.786 1 96.44 95 THR A O 1
ATOM 725 N N . LEU A 1 96 ? -3.975 -7.637 2.391 1 96.44 96 LEU A N 1
ATOM 726 C CA . LEU A 1 96 ? -3.941 -7.148 1.017 1 96.44 96 LEU A CA 1
ATOM 727 C C . LEU A 1 96 ? -2.809 -7.805 0.234 1 96.44 96 LEU A C 1
ATOM 729 O O . LEU A 1 96 ? -3.035 -8.375 -0.835 1 96.44 96 LEU A O 1
ATOM 733 N N . TYR A 1 97 ? -1.631 -7.832 0.746 1 95.56 97 TYR A N 1
ATOM 734 C CA . TYR A 1 97 ? -0.462 -8.367 0.053 1 95.56 97 TYR A CA 1
ATOM 735 C C . TYR A 1 97 ? -0.548 -9.883 -0.079 1 95.56 97 TYR A C 1
ATOM 737 O O . TYR A 1 97 ? -0.214 -10.438 -1.126 1 95.56 97 TYR A O 1
ATOM 745 N N . TRP A 1 98 ? -0.987 -10.453 0.958 1 94.62 98 TRP A N 1
ATOM 746 C CA . TRP A 1 98 ? -1.15 -11.906 0.929 1 94.62 98 TRP A CA 1
ATOM 747 C C . TRP A 1 98 ? -2.17 -12.312 -0.128 1 94.62 98 TRP A C 1
ATOM 749 O O . TRP A 1 98 ? -1.955 -13.281 -0.862 1 94.62 98 TRP A O 1
ATOM 759 N N . SER A 1 99 ? -3.256 -11.664 -0.154 1 95.38 99 SER A N 1
ATOM 760 C CA . SER A 1 99 ? -4.312 -12.031 -1.088 1 95.38 99 SER A CA 1
ATOM 761 C C . SER A 1 99 ? -3.875 -11.82 -2.533 1 95.38 99 SER A C 1
ATOM 763 O O . SER A 1 99 ? -4.238 -12.602 -3.418 1 95.38 99 SER A O 1
ATOM 765 N N . ILE A 1 100 ? -3.129 -10.773 -2.766 1 93.62 100 ILE A N 1
ATOM 766 C CA . ILE A 1 100 ? -2.582 -10.539 -4.098 1 93.62 100 ILE A CA 1
ATOM 767 C C . ILE A 1 100 ? -1.638 -11.68 -4.477 1 93.62 100 ILE A C 1
ATOM 769 O O . ILE A 1 100 ? -1.732 -12.234 -5.57 1 93.62 100 ILE A O 1
ATOM 773 N N . TRP A 1 101 ? -0.797 -12.016 -3.592 1 91.56 101 TRP A N 1
ATOM 774 C CA . TRP A 1 101 ? 0.128 -13.125 -3.818 1 91.56 101 TRP A CA 1
ATOM 775 C C . TRP A 1 101 ? -0.628 -14.422 -4.062 1 91.56 101 TRP A C 1
ATOM 777 O O . TRP A 1 101 ? -0.32 -15.156 -5.004 1 91.56 101 TRP A O 1
ATOM 787 N N . ALA A 1 102 ? -1.602 -14.688 -3.23 1 89.88 102 ALA A N 1
ATOM 788 C CA . ALA A 1 102 ? -2.381 -15.914 -3.303 1 89.88 102 ALA A CA 1
ATOM 789 C C . ALA A 1 102 ? -3.133 -16.016 -4.629 1 89.88 102 ALA A C 1
ATOM 791 O O . ALA A 1 102 ? -3.301 -17.109 -5.176 1 89.88 102 ALA A O 1
ATOM 792 N N . SER A 1 103 ? -3.615 -14.93 -5.094 1 89.69 103 SER A N 1
ATOM 793 C CA . SER A 1 103 ? -4.34 -14.938 -6.359 1 89.69 103 SER A CA 1
ATOM 794 C C . SER A 1 103 ? -3.434 -15.344 -7.516 1 89.69 103 SER A C 1
ATOM 796 O O . SER A 1 103 ? -3.885 -15.984 -8.469 1 89.69 103 SER A O 1
ATOM 798 N N . GLY A 1 104 ? -2.188 -14.938 -7.488 1 86.62 104 GLY A N 1
ATOM 799 C CA . GLY A 1 104 ? -1.222 -15.398 -8.469 1 86.62 104 GLY A CA 1
ATOM 800 C C . GLY A 1 104 ? -0.85 -16.859 -8.297 1 86.62 104 GLY A C 1
ATOM 801 O O . GLY A 1 104 ? -0.762 -17.609 -9.281 1 86.62 104 GLY A O 1
ATOM 802 N N . PHE A 1 105 ? -0.667 -17.25 -7.156 1 84.56 105 PHE A N 1
ATOM 803 C CA . PHE A 1 105 ? -0.25 -18.609 -6.824 1 84.56 105 PHE A CA 1
ATOM 804 C C . PHE A 1 105 ? -1.301 -19.609 -7.262 1 84.56 105 PHE A C 1
ATOM 806 O O . PHE A 1 105 ? -0.963 -20.703 -7.742 1 84.56 105 PHE A O 1
ATOM 813 N N . CYS A 1 106 ? -2.506 -19.312 -7 1 80.56 106 CYS A N 1
ATOM 814 C CA . CYS A 1 106 ? -3.559 -20.281 -7.25 1 80.56 106 CYS A CA 1
ATOM 815 C C . CYS A 1 106 ? -3.809 -20.453 -8.742 1 80.56 106 CYS A C 1
ATOM 817 O O . CYS A 1 106 ? -4.414 -21.438 -9.172 1 80.56 106 CYS A O 1
ATOM 819 N N . LEU A 1 107 ? -3.625 -19.422 -9.539 1 72 107 LEU A N 1
ATOM 820 C CA . LEU A 1 107 ? -3.895 -19.5 -10.969 1 72 107 LEU A CA 1
ATOM 821 C C . LEU A 1 107 ? -3.152 -20.672 -11.602 1 72 107 LEU A C 1
ATOM 823 O O . LEU A 1 107 ? -3.594 -21.219 -12.617 1 72 107 LEU A O 1
ATOM 827 N N . ARG A 1 108 ? -2.107 -21 -11.219 1 55.44 108 ARG A N 1
ATOM 828 C CA . ARG A 1 108 ? -1.36 -22.047 -11.914 1 55.44 108 ARG A CA 1
ATOM 829 C C . ARG A 1 108 ? -1.888 -23.422 -11.547 1 55.44 108 ARG A C 1
ATOM 831 O O . ARG A 1 108 ? -1.568 -24.422 -12.211 1 55.44 108 ARG A O 1
ATOM 838 N N . ASP A 1 109 ? -2.527 -23.734 -10.367 1 50.88 109 ASP A N 1
ATOM 839 C CA . ASP A 1 109 ? -2.883 -25.125 -10.133 1 50.88 109 ASP A CA 1
ATOM 840 C C . ASP A 1 109 ? -3.959 -25.594 -11.109 1 50.88 109 ASP A C 1
ATOM 842 O O . ASP A 1 109 ? -5.09 -25.094 -11.078 1 50.88 109 ASP A O 1
ATOM 846 N N . GLY A 1 110 ? -3.713 -25.609 -12.312 1 42.69 110 GLY A N 1
ATOM 847 C CA . GLY A 1 110 ? -4.668 -26.406 -13.07 1 42.69 110 GLY A CA 1
ATOM 848 C C . GLY A 1 110 ? -5.441 -27.375 -12.211 1 42.69 110 GLY A C 1
ATOM 849 O O . GLY A 1 110 ? -6.664 -27.484 -12.328 1 42.69 110 GLY A O 1
ATOM 850 N N . GLU A 1 111 ? -4.809 -28.641 -11.883 1 40.12 111 GLU A N 1
ATOM 851 C CA . GLU A 1 111 ? -5.547 -29.75 -11.289 1 40.12 111 GLU A CA 1
ATOM 852 C C . GLU A 1 111 ? -5.883 -29.469 -9.828 1 40.12 111 GLU A C 1
ATOM 854 O O . GLU A 1 111 ? -4.992 -29.188 -9.023 1 40.12 111 GLU A O 1
ATOM 859 N N . GLY A 1 112 ? -6.953 -29.125 -9.367 1 42.34 112 GLY A N 1
ATOM 860 C CA . GLY A 1 112 ? -7.797 -29.125 -8.18 1 42.34 112 GLY A CA 1
ATOM 861 C C . GLY A 1 112 ? -7.012 -28.969 -6.891 1 42.34 112 GLY A C 1
ATOM 862 O O . GLY A 1 112 ? -7.594 -28.938 -5.801 1 42.34 112 GLY A O 1
ATOM 863 N N . SER A 1 113 ? -5.898 -29.531 -6.789 1 41.25 113 SER A N 1
ATOM 864 C CA . SER A 1 113 ? -5.285 -29.734 -5.48 1 41.25 113 SER A CA 1
ATOM 865 C C . SER A 1 113 ? -4.777 -28.406 -4.906 1 41.25 113 SER A C 1
ATOM 867 O O . SER A 1 113 ? -3.566 -28.203 -4.766 1 41.25 113 SER A O 1
ATOM 869 N N . THR A 1 114 ? -5.238 -27.328 -5.258 1 45.84 114 THR A N 1
ATOM 870 C CA . THR A 1 114 ? -4.883 -25.922 -5.215 1 45.84 114 THR A CA 1
ATOM 871 C C . THR A 1 114 ? -4.906 -25.391 -3.783 1 45.84 114 THR A C 1
ATOM 873 O O . THR A 1 114 ? -4.852 -24.188 -3.557 1 45.84 114 THR A O 1
ATOM 876 N N . SER A 1 115 ? -5.16 -26.281 -2.867 1 46.19 115 SER A N 1
ATOM 877 C CA . SER A 1 115 ? -5.391 -25.766 -1.523 1 46.19 115 SER A CA 1
ATOM 878 C C . SER A 1 115 ? -4.133 -25.109 -0.957 1 46.19 115 SER A C 1
ATOM 880 O O . SER A 1 115 ? -3.033 -25.656 -1.089 1 46.19 115 SER A O 1
ATOM 882 N N . LEU A 1 116 ? -4.078 -23.781 -0.855 1 51.62 116 LEU A N 1
ATOM 883 C CA . LEU A 1 116 ? -3.082 -23.141 -0.008 1 51.62 116 LEU A CA 1
ATOM 884 C C . LEU A 1 116 ? -2.742 -24.016 1.194 1 51.62 116 LEU A C 1
ATOM 886 O O . LEU A 1 116 ? -1.847 -23.688 1.975 1 51.62 116 LEU A O 1
ATOM 890 N N . GLN A 1 117 ? -3.625 -25.031 1.402 1 45.94 117 GLN A N 1
ATOM 891 C CA . GLN A 1 117 ? -3.52 -25.891 2.584 1 45.94 117 GLN A CA 1
ATOM 892 C C . GLN A 1 117 ? -2.115 -26.469 2.721 1 45.94 117 GLN A C 1
ATOM 894 O O . GLN A 1 117 ? -1.585 -26.578 3.828 1 45.94 117 GLN A O 1
ATOM 899 N N . GLY A 1 118 ? -1.64 -27.125 1.7 1 43.94 118 GLY A N 1
ATOM 900 C CA . GLY A 1 118 ? -0.345 -27.734 1.943 1 43.94 118 GLY A CA 1
ATOM 901 C C . GLY A 1 118 ? 0.799 -26.75 1.948 1 43.94 118 GLY A C 1
ATOM 902 O O . GLY A 1 118 ? 1.941 -27.109 2.236 1 43.94 118 GLY A O 1
ATOM 903 N N . SER A 1 119 ? 0.631 -25.5 1.276 1 50.28 119 SER A N 1
ATOM 904 C CA . SER A 1 119 ? 1.854 -24.734 1.068 1 50.28 119 SER A CA 1
ATOM 905 C C . SER A 1 119 ? 2.096 -23.766 2.213 1 50.28 119 SER A C 1
ATOM 907 O O . SER A 1 119 ? 1.289 -22.859 2.443 1 50.28 119 SER A O 1
ATOM 909 N N . ASN A 1 120 ? 2.844 -24.047 3.295 1 55.81 120 ASN A N 1
ATOM 910 C CA . ASN A 1 120 ? 3.545 -23.406 4.402 1 55.81 120 ASN A CA 1
ATOM 911 C C . ASN A 1 120 ? 3.934 -21.969 4.055 1 55.81 120 ASN A C 1
ATOM 913 O O . ASN A 1 120 ? 3.82 -21.078 4.895 1 55.81 120 ASN A O 1
ATOM 917 N N . PRO A 1 121 ? 4.137 -21.688 2.764 1 63.56 121 PRO A N 1
ATOM 918 C CA . PRO A 1 121 ? 4.723 -20.375 2.52 1 63.56 121 PRO A CA 1
ATOM 919 C C . PRO A 1 121 ? 3.695 -19.25 2.598 1 63.56 121 PRO A C 1
ATOM 921 O O . PRO A 1 121 ? 4.051 -18.094 2.873 1 63.56 121 PRO A O 1
ATOM 924 N N . SER A 1 122 ? 2.367 -19.688 2.637 1 76.12 122 SER A N 1
ATOM 925 C CA . SER A 1 122 ? 1.361 -18.641 2.492 1 76.12 122 SER A CA 1
ATOM 926 C C . SER A 1 122 ? 1.21 -17.844 3.781 1 76.12 122 SER A C 1
ATOM 928 O O . SER A 1 122 ? 1.146 -16.609 3.75 1 76.12 122 SER A O 1
ATOM 930 N N . VAL A 1 123 ? 1.203 -18.547 4.871 1 80.69 123 VAL A N 1
ATOM 931 C CA . VAL A 1 123 ? 0.996 -17.859 6.145 1 80.69 123 VAL A CA 1
ATOM 932 C C . VAL A 1 123 ? 2.174 -16.938 6.426 1 80.69 123 VAL A C 1
ATOM 934 O O . VAL A 1 123 ? 1.993 -15.844 6.973 1 80.69 123 VAL A O 1
ATOM 937 N N . TRP A 1 124 ? 3.262 -17.281 5.992 1 83.62 124 TRP A N 1
ATOM 938 C CA . TRP A 1 124 ? 4.465 -16.484 6.246 1 83.62 124 TRP A CA 1
ATOM 939 C C . TRP A 1 124 ? 4.457 -15.203 5.426 1 83.62 124 TRP A C 1
ATOM 941 O O . TRP A 1 124 ? 4.957 -14.172 5.875 1 83.62 124 TRP A O 1
ATOM 951 N N . ILE A 1 125 ? 3.822 -15.297 4.309 1 87.19 125 ILE A N 1
ATOM 952 C CA . ILE A 1 125 ? 3.729 -14.109 3.471 1 87.19 125 ILE A CA 1
ATOM 953 C C . ILE A 1 125 ? 2.895 -13.039 4.176 1 87.19 125 ILE A C 1
ATOM 955 O O . ILE A 1 125 ? 3.285 -11.875 4.23 1 87.19 125 ILE A O 1
ATOM 959 N N . PHE A 1 126 ? 1.839 -13.555 4.766 1 92.25 126 PHE A N 1
ATOM 960 C CA . PHE A 1 126 ? 0.983 -12.633 5.504 1 92.25 126 PHE A CA 1
ATOM 961 C C . PHE A 1 126 ? 1.75 -11.977 6.645 1 92.25 126 PHE A C 1
ATOM 963 O O . PHE A 1 126 ? 1.757 -10.75 6.773 1 92.25 126 PHE A O 1
ATOM 970 N N . PHE A 1 127 ? 2.375 -12.727 7.41 1 90.31 127 PHE A N 1
ATOM 971 C CA . PHE A 1 127 ? 3.029 -12.227 8.617 1 90.31 127 PHE A CA 1
ATOM 972 C C . PHE A 1 127 ? 4.227 -11.352 8.258 1 90.31 127 PHE A C 1
ATOM 974 O O . PHE A 1 127 ? 4.465 -10.328 8.898 1 90.31 127 PHE A O 1
ATOM 981 N N . PHE A 1 128 ? 4.926 -11.648 7.324 1 88.69 128 PHE A N 1
ATOM 982 C CA . PHE A 1 128 ? 6.086 -10.859 6.93 1 88.69 128 PHE A CA 1
ATOM 983 C C . PHE A 1 128 ? 5.648 -9.516 6.348 1 88.69 128 PHE A C 1
ATOM 985 O O . PHE A 1 128 ? 6.238 -8.484 6.66 1 88.69 128 PHE A O 1
ATOM 992 N N . CYS A 1 129 ? 4.609 -9.586 5.582 1 90.69 129 CYS A N 1
ATOM 993 C CA . CYS A 1 129 ? 4.129 -8.344 4.988 1 90.69 129 CYS A CA 1
ATOM 994 C C . CYS A 1 129 ? 3.506 -7.438 6.047 1 90.69 129 CYS A C 1
ATOM 996 O O . CYS A 1 129 ? 3.742 -6.227 6.051 1 90.69 129 CYS A O 1
ATOM 998 N N . ALA A 1 130 ? 2.779 -8.086 6.902 1 93.06 130 ALA A N 1
ATOM 999 C CA . ALA A 1 130 ? 2.188 -7.305 7.984 1 93.06 130 ALA A CA 1
ATOM 1000 C C . ALA A 1 130 ? 3.268 -6.707 8.883 1 93.06 130 ALA A C 1
ATOM 1002 O O . ALA A 1 130 ? 3.174 -5.547 9.297 1 93.06 130 ALA A O 1
ATOM 1003 N N . GLY A 1 131 ? 4.262 -7.504 9.203 1 91.62 131 GLY A N 1
ATOM 1004 C CA . GLY A 1 131 ? 5.359 -7.035 10.031 1 91.62 131 GLY A CA 1
ATOM 1005 C C . GLY A 1 131 ? 6.141 -5.898 9.391 1 91.62 131 GLY A C 1
ATOM 1006 O O . GLY A 1 131 ? 6.414 -4.887 10.039 1 91.62 131 GLY A O 1
ATOM 1007 N N . LEU A 1 132 ? 6.441 -6.035 8.188 1 90 132 LEU A N 1
ATOM 1008 C CA . LEU A 1 132 ? 7.168 -4.988 7.48 1 90 132 LEU A CA 1
ATOM 1009 C C . LEU A 1 132 ? 6.344 -3.709 7.402 1 90 132 LEU A C 1
ATOM 1011 O O . LEU A 1 132 ? 6.879 -2.611 7.57 1 90 132 LEU A O 1
ATOM 1015 N N . GLN A 1 133 ? 5.078 -3.914 7.176 1 91.94 133 GLN A N 1
ATOM 1016 C CA . GLN A 1 133 ? 4.195 -2.756 7.098 1 91.94 133 GLN A CA 1
ATOM 1017 C C . GLN A 1 133 ? 4.164 -1.994 8.422 1 91.94 133 GLN A C 1
ATOM 1019 O O . GLN A 1 133 ? 4.055 -0.766 8.43 1 91.94 133 GLN A O 1
ATOM 1024 N N . MET A 1 134 ? 4.188 -2.721 9.453 1 91.25 134 MET A N 1
ATOM 1025 C CA . MET A 1 134 ? 4.18 -2.086 10.773 1 91.25 134 MET A CA 1
ATOM 1026 C C . MET A 1 134 ? 5.355 -1.125 10.914 1 91.25 134 MET A C 1
ATOM 1028 O O . MET A 1 134 ? 5.191 -0.006 11.406 1 91.25 134 MET A O 1
ATOM 1032 N N . PHE A 1 135 ? 6.461 -1.453 10.492 1 88.19 135 PHE A N 1
ATOM 1033 C CA . PHE A 1 135 ? 7.656 -0.63 10.633 1 88.19 135 PHE A CA 1
ATOM 1034 C C . PHE A 1 135 ? 7.68 0.477 9.586 1 88.19 135 PHE A C 1
ATOM 1036 O O . PHE A 1 135 ? 8.055 1.613 9.891 1 88.19 135 PHE A O 1
ATOM 1043 N N . THR A 1 136 ? 7.223 0.149 8.398 1 86.81 136 THR A N 1
ATOM 1044 C CA . THR A 1 136 ? 7.234 1.158 7.348 1 86.81 136 THR A CA 1
ATOM 1045 C C . THR A 1 136 ? 6.207 2.25 7.637 1 86.81 136 THR A C 1
ATOM 1047 O O . THR A 1 136 ? 6.402 3.406 7.258 1 86.81 136 THR A O 1
ATOM 1050 N N . ALA A 1 137 ? 5.137 1.86 8.242 1 87.19 137 ALA A N 1
ATOM 1051 C CA . ALA A 1 137 ? 4.129 2.848 8.617 1 87.19 137 ALA A CA 1
ATOM 1052 C C . ALA A 1 137 ? 4.707 3.881 9.578 1 87.19 137 ALA A C 1
ATOM 1054 O O . ALA A 1 137 ? 4.371 5.066 9.508 1 87.19 137 ALA A O 1
ATOM 1055 N N . VAL A 1 138 ? 5.547 3.42 10.469 1 85.19 138 VAL A N 1
ATOM 1056 C CA . VAL A 1 138 ? 6.18 4.324 11.422 1 85.19 138 VAL A CA 1
ATOM 1057 C C . VAL A 1 138 ? 7.137 5.262 10.695 1 85.19 138 VAL A C 1
ATOM 1059 O O . VAL A 1 138 ? 7.172 6.465 10.969 1 85.19 138 VAL A O 1
ATOM 1062 N N . LEU A 1 139 ? 7.867 4.68 9.805 1 83.5 139 LEU A N 1
ATOM 1063 C CA . LEU A 1 139 ? 8.773 5.5 9.016 1 83.5 139 LEU A CA 1
ATOM 1064 C C . LEU A 1 139 ? 8.008 6.566 8.234 1 83.5 139 LEU A C 1
ATOM 1066 O O . LEU A 1 139 ? 8.438 7.719 8.164 1 83.5 139 LEU A O 1
ATOM 1070 N N . ASP A 1 140 ? 6.879 6.148 7.707 1 83.88 140 ASP A N 1
ATOM 1071 C CA . ASP A 1 140 ? 6.012 7.062 6.965 1 83.88 140 ASP A CA 1
ATOM 1072 C C . ASP A 1 140 ? 5.504 8.188 7.867 1 83.88 140 ASP A C 1
ATOM 1074 O O . ASP A 1 140 ? 5.461 9.352 7.453 1 83.88 140 ASP A O 1
ATOM 1078 N N . GLN A 1 141 ? 5.062 7.816 8.93 1 81 141 GLN A N 1
ATOM 1079 C CA . GLN A 1 141 ? 4.539 8.805 9.867 1 81 141 GLN A CA 1
ATOM 1080 C C . GLN A 1 141 ? 5.602 9.836 10.234 1 81 141 GLN A C 1
ATOM 1082 O O . GLN A 1 141 ? 5.312 11.031 10.328 1 81 141 GLN A O 1
ATOM 1087 N N . LYS A 1 142 ? 6.793 9.391 10.508 1 81.12 142 LYS A N 1
ATOM 1088 C CA . LYS A 1 142 ? 7.891 10.289 10.852 1 81.12 142 LYS A CA 1
ATOM 1089 C C . LYS A 1 142 ? 8.234 11.211 9.688 1 81.12 142 LYS A C 1
ATOM 1091 O O . LYS A 1 142 ? 8.492 12.406 9.891 1 81.12 142 LYS A O 1
ATOM 1096 N N . ALA A 1 143 ? 8.18 10.633 8.555 1 79.06 143 ALA A N 1
ATOM 1097 C CA . ALA A 1 143 ? 8.445 11.438 7.363 1 79.06 143 ALA A CA 1
ATOM 1098 C C . ALA A 1 143 ? 7.348 12.477 7.152 1 79.06 143 ALA A C 1
ATOM 1100 O O . ALA A 1 143 ? 7.629 13.617 6.785 1 79.06 143 ALA A O 1
ATOM 1101 N N . ASP A 1 144 ? 6.168 12.047 7.352 1 76.62 144 ASP A N 1
ATOM 1102 C CA . ASP A 1 144 ? 5.027 12.945 7.191 1 76.62 144 ASP A CA 1
ATOM 1103 C C . ASP A 1 144 ? 5.066 14.07 8.219 1 76.62 144 ASP A C 1
ATOM 1105 O O . ASP A 1 144 ? 4.727 15.211 7.91 1 76.62 144 ASP A O 1
ATOM 1109 N N . SER A 1 145 ? 5.391 13.742 9.422 1 77.25 145 SER A N 1
ATOM 1110 C CA . SER A 1 145 ? 5.508 14.75 10.469 1 77.25 145 SER A CA 1
ATOM 1111 C C . SER A 1 145 ? 6.586 15.773 10.133 1 77.25 145 SER A C 1
ATOM 1113 O O . SER A 1 145 ? 6.387 16.969 10.32 1 77.25 145 SER A O 1
ATOM 1115 N N . ALA A 1 146 ? 7.68 15.305 9.648 1 76.25 146 ALA A N 1
ATOM 1116 C CA . ALA A 1 146 ? 8.773 16.188 9.258 1 76.25 146 ALA A CA 1
ATOM 1117 C C . ALA A 1 146 ? 8.352 17.125 8.125 1 76.25 146 ALA A C 1
ATOM 1119 O O . ALA A 1 146 ? 8.695 18.312 8.117 1 76.25 146 ALA A O 1
ATOM 1120 N N . ALA A 1 147 ? 7.609 16.562 7.219 1 73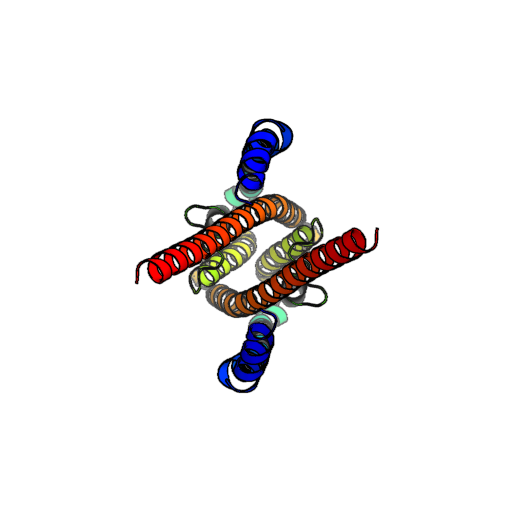.69 147 ALA A N 1
ATOM 1121 C CA . ALA A 1 147 ? 7.129 17.344 6.086 1 73.69 147 ALA A CA 1
ATOM 1122 C C . ALA A 1 147 ? 6.141 18.422 6.543 1 73.69 147 ALA A C 1
ATOM 1124 O O . ALA A 1 147 ? 6.148 19.531 6.027 1 73.69 147 ALA A O 1
ATOM 1125 N N . SER A 1 148 ? 5.34 18.016 7.414 1 72.81 148 SER A N 1
ATOM 1126 C CA . SER A 1 148 ? 4.355 18.953 7.945 1 72.81 148 SER A CA 1
ATOM 1127 C C . SER A 1 148 ? 5.031 20.109 8.672 1 72.81 148 SER A C 1
ATOM 1129 O O . SER A 1 148 ? 4.621 21.266 8.523 1 72.81 148 SER A O 1
ATOM 1131 N N . ILE A 1 149 ? 6.02 19.859 9.461 1 66.5 149 ILE A N 1
ATOM 1132 C CA . ILE A 1 149 ? 6.773 20.875 10.188 1 66.5 149 ILE A CA 1
ATOM 1133 C C . ILE A 1 149 ? 7.461 21.812 9.203 1 66.5 149 ILE A C 1
ATOM 1135 O O . ILE A 1 149 ? 7.453 23.031 9.391 1 66.5 149 ILE A O 1
ATOM 1139 N N . ARG A 1 150 ? 7.992 21.219 8.172 1 69.5 150 ARG A N 1
ATOM 1140 C CA . ARG A 1 150 ? 8.656 22.031 7.152 1 69.5 150 ARG A CA 1
ATOM 1141 C C . ARG A 1 150 ? 7.668 22.938 6.441 1 69.5 150 ARG A C 1
ATOM 1143 O O . ARG A 1 150 ? 7.977 24.094 6.156 1 69.5 150 ARG A O 1
ATOM 1150 N N . THR A 1 151 ? 6.535 22.438 6.172 1 68.75 151 THR A N 1
ATOM 1151 C CA . THR A 1 151 ? 5.504 23.219 5.5 1 68.75 151 THR A CA 1
ATOM 1152 C C . THR A 1 151 ? 5.043 24.375 6.379 1 68.75 151 THR A C 1
ATOM 1154 O O . THR A 1 151 ? 4.863 25.5 5.895 1 68.75 151 THR A O 1
ATOM 1157 N N . ILE A 1 152 ? 4.93 24.125 7.629 1 66.69 152 ILE A N 1
ATOM 1158 C CA . ILE A 1 152 ? 4.5 25.156 8.57 1 66.69 152 ILE A CA 1
ATOM 1159 C C . ILE A 1 152 ? 5.59 26.219 8.703 1 66.69 152 ILE A C 1
ATOM 1161 O O . ILE A 1 152 ? 5.301 27.422 8.711 1 66.69 152 ILE A O 1
ATOM 1165 N N . ALA A 1 153 ? 6.812 25.766 8.789 1 71 153 ALA A N 1
ATOM 1166 C CA . ALA A 1 153 ? 7.938 26.703 8.898 1 71 153 ALA A CA 1
ATOM 1167 C C . ALA A 1 153 ? 8.055 27.562 7.648 1 71 153 ALA A C 1
ATOM 1169 O O . ALA A 1 153 ? 8.297 28.766 7.746 1 71 153 ALA A O 1
ATOM 1170 N N . THR A 1 154 ? 7.891 26.938 6.488 1 72.56 154 THR A N 1
ATOM 1171 C CA . THR A 1 154 ? 7.945 27.672 5.234 1 72.56 154 THR A CA 1
ATOM 1172 C C . THR A 1 154 ? 6.801 28.688 5.152 1 72.56 154 THR A C 1
ATOM 1174 O O . THR A 1 154 ? 7.004 29.828 4.746 1 72.56 154 THR A O 1
ATOM 1177 N N . ALA A 1 155 ? 5.688 28.297 5.578 1 70 155 ALA A N 1
ATOM 1178 C CA . ALA A 1 155 ? 4.535 29.188 5.574 1 70 155 ALA A CA 1
ATOM 1179 C C . ALA A 1 155 ? 4.746 30.359 6.527 1 70 155 ALA A C 1
ATOM 1181 O O . ALA A 1 155 ? 4.418 31.5 6.199 1 70 155 ALA A O 1
ATOM 1182 N N . CYS A 1 156 ? 5.211 30.031 7.676 1 70.75 156 CYS A N 1
ATOM 1183 C CA . CYS A 1 156 ? 5.508 31.078 8.648 1 70.75 156 CYS A CA 1
ATOM 1184 C C . CYS A 1 156 ? 6.598 32 8.133 1 70.75 156 CYS A C 1
ATOM 1186 O O . CYS A 1 156 ? 6.523 33.219 8.312 1 70.75 156 CYS A O 1
ATOM 1188 N N . GLY A 1 157 ? 7.598 31.391 7.582 1 72.81 157 GLY A N 1
ATOM 1189 C CA . GLY A 1 157 ? 8.648 32.219 6.992 1 72.81 157 GLY A CA 1
ATOM 1190 C C . GLY A 1 157 ? 8.148 33.125 5.898 1 72.81 157 GLY A C 1
ATOM 1191 O O . GLY A 1 157 ? 8.539 34.312 5.844 1 72.81 157 GLY A O 1
ATOM 1192 N N . GLU A 1 158 ? 7.328 32.656 5.059 1 77.81 158 GLU A N 1
ATOM 1193 C CA . GLU A 1 158 ? 6.746 33.438 3.984 1 77.81 158 GLU A CA 1
ATOM 1194 C C . GLU A 1 158 ? 5.891 34.594 4.539 1 77.81 158 GLU A C 1
ATOM 1196 O O . GLU A 1 158 ? 5.914 35.688 4.016 1 77.81 158 GLU A O 1
ATOM 1201 N N . ARG A 1 159 ? 5.18 34.312 5.555 1 71.81 159 ARG A N 1
ATOM 1202 C CA . ARG A 1 159 ? 4.34 35.344 6.184 1 71.81 159 ARG A CA 1
ATOM 1203 C C . ARG A 1 159 ? 5.184 36.406 6.852 1 71.81 159 ARG A C 1
ATOM 1205 O O . ARG A 1 159 ? 4.863 37.594 6.758 1 71.81 159 ARG A O 1
ATOM 1212 N N . MET A 1 160 ? 6.203 35.969 7.531 1 77.69 160 MET A N 1
ATOM 1213 C CA . MET A 1 160 ? 7.105 36.938 8.164 1 77.69 160 MET A CA 1
ATOM 1214 C C . MET A 1 160 ? 7.809 37.781 7.117 1 77.69 160 MET A C 1
ATOM 1216 O O . MET A 1 160 ? 7.953 39 7.301 1 77.69 160 MET A O 1
ATOM 1220 N N . ALA A 1 161 ? 8.25 37.188 6.078 1 79.81 161 ALA A N 1
ATOM 1221 C CA . ALA A 1 161 ? 8.875 37.938 4.98 1 79.81 161 ALA A CA 1
ATOM 1222 C C . ALA A 1 161 ? 7.891 38.938 4.363 1 79.81 161 ALA A C 1
ATOM 1224 O O . ALA A 1 161 ? 8.258 40.062 4.055 1 79.81 161 ALA A O 1
ATOM 1225 N N . ALA A 1 162 ? 6.691 38.531 4.184 1 77.69 162 ALA A N 1
ATOM 1226 C CA . ALA A 1 162 ? 5.648 39.406 3.66 1 77.69 162 ALA A CA 1
ATOM 1227 C C . ALA A 1 162 ? 5.395 40.562 4.605 1 77.69 162 ALA A C 1
ATOM 1229 O O . ALA A 1 162 ? 5.223 41.719 4.168 1 77.69 162 ALA A O 1
ATOM 1230 N N . PHE A 1 163 ? 5.379 40.281 5.887 1 75.25 163 PHE A N 1
ATOM 1231 C CA . PHE A 1 163 ? 5.168 41.281 6.902 1 75.25 163 PHE A CA 1
ATOM 1232 C C . PHE A 1 163 ? 6.312 42.312 6.895 1 75.25 163 PHE A C 1
ATOM 1234 O O . PHE A 1 163 ? 6.078 43.5 6.926 1 75.25 163 PHE A O 1
ATOM 1241 N N . LEU A 1 164 ? 7.492 41.906 6.828 1 81 164 LEU A N 1
ATOM 1242 C CA . LEU A 1 164 ? 8.664 42.781 6.828 1 81 164 LEU A CA 1
ATOM 1243 C C . LEU A 1 164 ? 8.711 43.625 5.559 1 81 164 LEU A C 1
ATOM 1245 O O . LEU A 1 164 ? 9.086 44.781 5.602 1 81 164 LEU A O 1
ATOM 1249 N N . THR A 1 165 ? 8.312 43.062 4.457 1 82.06 165 THR A N 1
ATOM 1250 C CA . THR A 1 165 ? 8.258 43.812 3.199 1 82.06 165 THR A CA 1
ATOM 1251 C C . THR A 1 165 ? 7.168 44.875 3.248 1 82.06 165 THR A C 1
ATOM 1253 O O . THR A 1 165 ? 7.348 45.969 2.723 1 82.06 165 THR A O 1
ATOM 1256 N N . ALA A 1 166 ? 6.113 44.562 3.92 1 72.69 166 ALA A N 1
ATOM 1257 C CA . ALA A 1 166 ? 5.008 45.5 4.051 1 72.69 166 ALA A CA 1
ATOM 1258 C C . ALA A 1 166 ? 5.398 46.688 4.922 1 72.69 166 ALA A C 1
ATOM 1260 O O . ALA A 1 166 ? 4.953 47.812 4.688 1 72.69 166 ALA A O 1
ATOM 1261 N N . ILE A 1 167 ? 6.238 46.406 5.867 1 72.31 167 ILE A N 1
ATOM 1262 C CA . ILE A 1 167 ? 6.648 47.5 6.762 1 72.31 167 ILE A CA 1
ATOM 1263 C C . ILE A 1 167 ? 7.695 48.375 6.074 1 72.31 167 ILE A C 1
ATOM 1265 O O . ILE A 1 167 ? 7.766 49.562 6.316 1 72.31 167 ILE A O 1
ATOM 1269 N N . THR A 1 168 ? 8.414 47.812 5.215 1 75.31 168 THR A N 1
ATOM 1270 C CA . THR A 1 168 ? 9.477 48.562 4.566 1 75.31 168 THR A CA 1
ATOM 1271 C C . THR A 1 168 ? 8.945 49.312 3.357 1 75.31 168 THR A C 1
ATOM 1273 O O . THR A 1 168 ? 9.609 50.219 2.844 1 75.31 168 THR A O 1
ATOM 1276 N N . LEU A 1 169 ? 7.777 49 2.908 1 63.69 169 LEU A N 1
ATOM 1277 C CA . LEU A 1 169 ? 7.156 49.812 1.853 1 63.69 169 LEU A CA 1
ATOM 1278 C C . LEU A 1 169 ? 6.234 50.875 2.443 1 63.69 169 LEU A C 1
ATOM 1280 O O . LEU A 1 169 ? 6.137 51.969 1.91 1 63.69 169 LEU A O 1
ATOM 1284 N N . MET B 1 1 ? 6.09 47.469 27.891 1 27.08 1 MET B N 1
ATOM 1285 C CA . MET B 1 1 ? 5.418 46.312 27.266 1 27.08 1 MET B CA 1
ATOM 1286 C C . MET B 1 1 ? 6.422 45.406 26.578 1 27.08 1 MET B C 1
ATOM 1288 O O . MET B 1 1 ? 6.043 44.375 26.016 1 27.08 1 MET B O 1
ATOM 1292 N N . GLY B 1 2 ? 7.629 45.875 26.234 1 31.59 2 GLY B N 1
ATOM 1293 C CA . GLY B 1 2 ? 8.828 45.25 25.719 1 31.59 2 GLY B CA 1
ATOM 1294 C C . GLY B 1 2 ? 9.398 44.188 26.656 1 31.59 2 GLY B C 1
ATOM 1295 O O . GLY B 1 2 ? 10.398 43.562 26.344 1 31.59 2 GLY B O 1
ATOM 1296 N N . GLY B 1 3 ? 9.102 44.344 27.984 1 37 3 GLY B N 1
ATOM 1297 C CA . GLY B 1 3 ? 9.781 43.562 29 1 37 3 GLY B CA 1
ATOM 1298 C C . GLY B 1 3 ? 9.367 42.094 28.984 1 37 3 GLY B C 1
ATOM 1299 O O . GLY B 1 3 ? 10.016 41.25 29.625 1 37 3 GLY B O 1
ATOM 1300 N N . SER B 1 4 ? 8.109 41.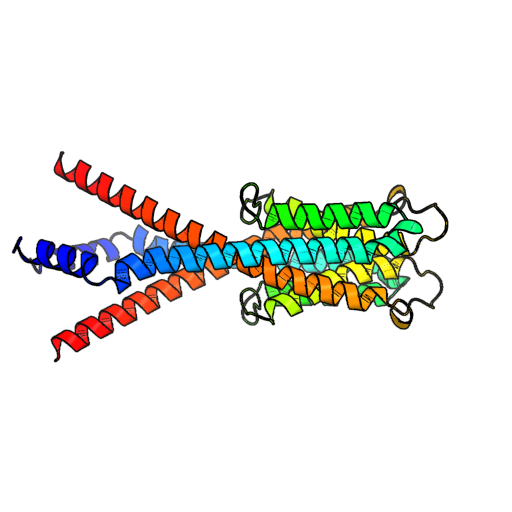812 28.641 1 43.62 4 SER B N 1
ATOM 1301 C CA . SER B 1 4 ? 7.602 40.438 28.828 1 43.62 4 SER B CA 1
ATOM 1302 C C . SER B 1 4 ? 8.242 39.469 27.844 1 43.62 4 SER B C 1
ATOM 1304 O O . SER B 1 4 ? 8.234 38.25 28.062 1 43.62 4 SER B O 1
ATOM 1306 N N . ASP B 1 5 ? 8.719 39.969 26.703 1 40.34 5 ASP B N 1
ATOM 1307 C CA . ASP B 1 5 ? 9.289 39.031 25.734 1 40.34 5 ASP B CA 1
ATOM 1308 C C . ASP B 1 5 ? 10.625 38.5 26.219 1 40.34 5 ASP B C 1
ATOM 1310 O O . ASP B 1 5 ? 11.039 37.406 25.828 1 40.34 5 ASP B O 1
ATOM 1314 N N . ILE B 1 6 ? 11.414 39.25 27.047 1 39.81 6 ILE B N 1
ATOM 1315 C CA . ILE B 1 6 ? 12.719 38.781 27.516 1 39.81 6 ILE B CA 1
ATOM 1316 C C . ILE B 1 6 ? 12.523 37.656 28.531 1 39.81 6 ILE B C 1
ATOM 1318 O O . ILE B 1 6 ? 13.32 36.719 28.594 1 39.81 6 ILE B O 1
ATOM 1322 N N . HIS B 1 7 ? 11.539 37.719 29.438 1 41.06 7 HIS B N 1
ATOM 1323 C CA . HIS B 1 7 ? 11.359 36.688 30.422 1 41.06 7 HIS B CA 1
ATOM 1324 C C . HIS B 1 7 ? 10.891 35.375 29.766 1 41.06 7 HIS B C 1
ATOM 1326 O O . HIS B 1 7 ? 11.172 34.281 30.266 1 41.06 7 HIS B O 1
ATOM 1332 N N . ASP B 1 8 ? 10.094 35.438 28.703 1 41.22 8 ASP B N 1
ATOM 1333 C CA . ASP B 1 8 ? 9.734 34.188 28.031 1 41.22 8 ASP B CA 1
ATOM 1334 C C . ASP B 1 8 ? 10.938 33.562 27.344 1 41.22 8 ASP B C 1
ATOM 1336 O O . ASP B 1 8 ? 11.062 32.344 27.281 1 41.22 8 ASP B O 1
ATOM 1340 N N . TYR B 1 9 ? 11.93 34.344 26.906 1 41.16 9 TYR B N 1
ATOM 1341 C CA . TYR B 1 9 ? 13.156 33.781 26.359 1 41.16 9 TYR B CA 1
ATOM 1342 C C . TYR B 1 9 ? 14.016 33.156 27.453 1 41.16 9 TYR B C 1
ATOM 1344 O O . TYR B 1 9 ? 14.555 32.062 27.281 1 41.16 9 TYR B O 1
ATOM 1352 N N . GLU B 1 10 ? 14.242 33.812 28.609 1 40.59 10 GLU B N 1
ATOM 1353 C CA . GLU B 1 10 ? 15.023 33.219 29.688 1 40.59 10 GLU B CA 1
ATOM 1354 C C . GLU B 1 10 ? 14.312 32 30.281 1 40.59 10 GLU B C 1
ATOM 1356 O O . GLU B 1 10 ? 14.953 31.016 30.641 1 40.59 10 GLU B O 1
ATOM 1361 N N . SER B 1 11 ? 13 31.969 30.531 1 41.97 11 SER B N 1
ATOM 1362 C CA . SER B 1 11 ? 12.312 30.766 31 1 41.97 11 SER B CA 1
ATOM 1363 C C . SER B 1 11 ? 12.289 29.688 29.922 1 41.97 11 SER B C 1
ATOM 1365 O O . SER B 1 11 ? 12.312 28.484 30.234 1 41.97 11 SER B O 1
ATOM 1367 N N . ASP B 1 12 ? 12.203 29.938 28.641 1 42.47 12 ASP B N 1
ATOM 1368 C CA . ASP B 1 12 ? 12.375 28.922 27.609 1 42.47 12 ASP B CA 1
ATOM 1369 C C . ASP B 1 12 ? 13.805 28.375 27.594 1 42.47 12 ASP B C 1
ATOM 1371 O O . ASP B 1 12 ? 14.023 27.188 27.344 1 42.47 12 ASP B O 1
ATOM 1375 N N . ILE B 1 13 ? 14.859 29.125 27.812 1 42.5 13 ILE B N 1
ATOM 1376 C CA . ILE B 1 13 ? 16.219 28.625 27.969 1 42.5 13 ILE B CA 1
ATOM 1377 C C . ILE B 1 13 ? 16.359 27.938 29.328 1 42.5 13 ILE B C 1
ATOM 1379 O O . ILE B 1 13 ? 17.109 26.969 29.469 1 42.5 13 ILE B O 1
ATOM 1383 N N . LYS B 1 14 ? 15.844 28.406 30.438 1 40.12 14 LYS B N 1
ATOM 1384 C CA . LYS B 1 14 ? 16.031 27.781 31.75 1 40.12 14 LYS B CA 1
ATOM 1385 C C . LYS B 1 14 ? 15.078 26.609 31.938 1 40.12 14 LYS B C 1
ATOM 1387 O O . LYS B 1 14 ? 15.172 25.875 32.906 1 40.12 14 LYS B O 1
ATOM 1392 N N . ASN B 1 15 ? 13.867 26.594 31.422 1 39.12 15 ASN B N 1
ATOM 1393 C CA . ASN B 1 15 ? 13.148 25.344 31.562 1 39.12 15 ASN B CA 1
ATOM 1394 C C . ASN B 1 15 ? 13.758 24.25 30.688 1 39.12 15 ASN B C 1
ATOM 1396 O O . ASN B 1 15 ? 13.586 24.266 29.469 1 39.12 15 ASN B O 1
ATOM 1400 N N . PRO B 1 16 ? 14.805 23.625 31.109 1 41.81 16 PRO B N 1
ATOM 1401 C CA . PRO B 1 16 ? 15.469 22.531 30.422 1 41.81 16 PRO B CA 1
ATOM 1402 C C . PRO B 1 16 ? 14.492 21.578 29.734 1 41.81 16 PRO B C 1
ATOM 1404 O O . PRO B 1 16 ? 14.898 20.734 28.938 1 41.81 16 PRO B O 1
ATOM 1407 N N . ARG B 1 17 ? 13.336 21.484 30.17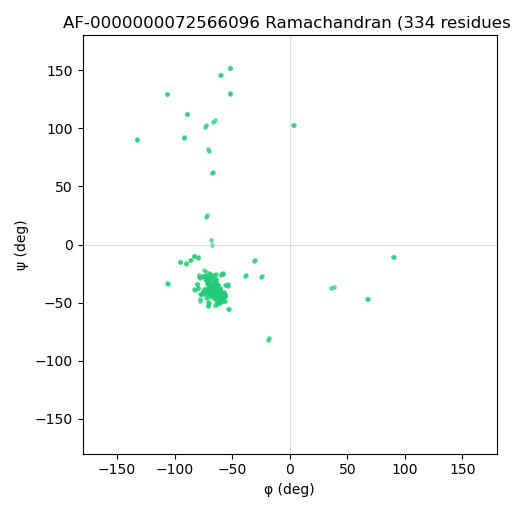2 1 42.91 17 ARG B N 1
ATOM 1408 C CA . ARG B 1 17 ? 12.352 20.547 29.625 1 42.91 17 ARG B CA 1
ATOM 1409 C C . ARG B 1 17 ? 11.891 21 28.234 1 42.91 17 ARG B C 1
ATOM 1411 O O . ARG B 1 17 ? 11.391 20.203 27.453 1 42.91 17 ARG B O 1
ATOM 1418 N N . LYS B 1 18 ? 11.75 22.203 27.844 1 44.59 18 LYS B N 1
ATOM 1419 C CA . LYS B 1 18 ? 11.336 22.625 26.516 1 44.59 18 LYS B CA 1
ATOM 1420 C C . LYS B 1 18 ? 12.492 22.531 25.516 1 44.59 18 LYS B C 1
ATOM 1422 O O . LYS B 1 18 ? 12.281 22.203 24.344 1 44.59 18 LYS B O 1
ATOM 1427 N N . GLY B 1 19 ? 13.711 23.047 25.781 1 42.53 19 GLY B N 1
ATOM 1428 C CA . GLY B 1 19 ? 14.891 22.828 24.953 1 42.53 19 GLY B CA 1
ATOM 1429 C C . GLY B 1 19 ? 15.32 21.375 24.922 1 42.53 19 GLY B C 1
ATOM 1430 O O . GLY B 1 19 ? 15.82 20.891 23.906 1 42.53 19 GLY B O 1
ATOM 1431 N N . GLN B 1 20 ? 15.508 20.688 26.062 1 40.66 20 GLN B N 1
ATOM 1432 C CA . GLN B 1 20 ? 15.805 19.266 26.188 1 40.66 20 GLN B CA 1
ATOM 1433 C C . GLN B 1 20 ? 14.672 18.422 25.625 1 40.66 20 GLN B C 1
ATOM 1435 O O . GLN B 1 20 ? 14.906 17.328 25.109 1 40.66 20 GLN B O 1
ATOM 1440 N N . SER B 1 21 ? 13.477 18.828 25.766 1 41.25 21 SER B N 1
ATOM 1441 C CA . SER B 1 21 ? 12.359 18.062 25.219 1 41.25 21 SER B CA 1
ATOM 1442 C C . SER B 1 21 ? 12.352 18.094 23.688 1 41.25 21 SER B C 1
ATOM 1444 O O . SER B 1 21 ? 12.094 17.078 23.047 1 41.25 21 SER B O 1
ATOM 1446 N N . TRP B 1 22 ? 12.695 19.312 23.141 1 42.56 22 TRP B N 1
ATOM 1447 C CA . TRP B 1 22 ? 12.828 19.297 21.688 1 42.56 22 TRP B CA 1
ATOM 1448 C C . TRP B 1 22 ? 14.078 18.531 21.266 1 42.56 22 TRP B C 1
ATOM 1450 O O . TRP B 1 22 ? 14.07 17.828 20.266 1 42.56 22 TRP B O 1
ATOM 1460 N N . LEU B 1 23 ? 15.258 19 21.906 1 43.72 23 LEU B N 1
ATOM 1461 C CA . LEU B 1 23 ? 16.453 18.203 21.625 1 43.72 23 LEU B CA 1
ATOM 1462 C C . LEU B 1 23 ? 16.25 16.75 22.062 1 43.72 23 LEU B C 1
ATOM 1464 O O . LEU B 1 23 ? 16.672 15.828 21.375 1 43.72 23 LEU B O 1
ATOM 1468 N N . ASP B 1 24 ? 15.781 16.609 23.266 1 43.81 24 ASP B N 1
ATOM 1469 C CA . ASP B 1 24 ? 15.453 15.266 23.75 1 43.81 24 ASP B CA 1
ATOM 1470 C C . ASP B 1 24 ? 14.383 14.617 22.875 1 43.81 24 ASP B C 1
ATOM 1472 O O . ASP B 1 24 ? 14.422 13.406 22.641 1 43.81 24 ASP B O 1
ATOM 1476 N N . GLY B 1 25 ? 13.414 15.383 22.469 1 44.47 25 GLY B N 1
ATOM 1477 C CA . GLY B 1 25 ? 12.422 14.867 21.547 1 44.47 25 GLY B CA 1
ATOM 1478 C C . GLY B 1 25 ? 13.008 14.5 20.188 1 44.47 25 GLY B C 1
ATOM 1479 O O . GLY B 1 25 ? 12.609 13.5 19.578 1 44.47 25 GLY B O 1
ATOM 1480 N N . ARG B 1 26 ? 14 15.438 19.828 1 52.59 26 ARG B N 1
ATOM 1481 C CA . ARG B 1 26 ? 14.672 15.117 18.578 1 52.59 26 ARG B CA 1
ATOM 1482 C C . ARG B 1 26 ? 15.531 13.867 18.719 1 52.59 26 ARG B C 1
ATOM 1484 O O . ARG B 1 26 ? 15.594 13.047 17.797 1 52.59 26 ARG B O 1
ATOM 1491 N N . PHE B 1 27 ? 16.281 13.844 19.828 1 47.84 27 PHE B N 1
ATOM 1492 C CA . PHE B 1 27 ? 17.125 12.672 20.047 1 47.84 27 PHE B CA 1
ATOM 1493 C C . PHE B 1 27 ? 16.281 11.414 20.188 1 47.84 27 PHE B C 1
ATOM 1495 O O . PHE B 1 27 ? 16.609 10.367 19.641 1 47.84 27 PHE B O 1
ATOM 1502 N N . VAL B 1 28 ? 15.219 11.445 20.969 1 45.34 28 VAL B N 1
ATOM 1503 C CA . VAL B 1 28 ? 14.305 10.328 21.141 1 45.34 28 VAL B CA 1
ATOM 1504 C C . VAL B 1 28 ? 13.625 10.016 19.797 1 45.34 28 VAL B C 1
ATOM 1506 O O . VAL B 1 28 ? 13.477 8.852 19.422 1 45.34 28 VAL B O 1
ATOM 1509 N N . GLU B 1 29 ? 13.477 11.141 19.172 1 60.62 29 GLU B N 1
ATOM 1510 C CA . GLU B 1 29 ? 12.859 10.953 17.859 1 60.62 29 GLU B CA 1
ATOM 1511 C C . GLU B 1 29 ? 13.82 10.289 16.891 1 60.62 29 GLU B C 1
ATOM 1513 O O . GLU B 1 29 ? 13.438 9.391 16.141 1 60.62 29 GLU B O 1
ATOM 1518 N N . LYS B 1 30 ? 15.148 10.75 17.047 1 60.53 30 LYS B N 1
ATOM 1519 C CA . LYS B 1 30 ? 16.156 10.164 16.156 1 60.53 30 LYS B CA 1
ATOM 1520 C C . LYS B 1 30 ? 16.422 8.703 16.516 1 60.53 30 LYS B C 1
ATOM 1522 O O . LYS B 1 30 ? 16.547 7.852 15.641 1 60.53 30 LYS B O 1
ATOM 1527 N N . ALA B 1 31 ? 16.672 8.516 17.812 1 55.62 31 ALA B N 1
ATOM 1528 C CA . ALA B 1 31 ? 16.922 7.148 18.281 1 55.62 31 ALA B CA 1
ATOM 1529 C C . ALA B 1 31 ? 15.766 6.223 17.891 1 55.62 31 ALA B C 1
ATOM 1531 O O . ALA B 1 31 ? 15.984 5.094 17.453 1 55.62 31 ALA B O 1
ATOM 1532 N N . ASP B 1 32 ? 14.617 6.762 17.906 1 78.38 32 ASP B N 1
ATOM 1533 C CA . ASP B 1 32 ? 13.414 6.004 17.562 1 78.38 32 ASP B CA 1
ATOM 1534 C C . ASP B 1 32 ? 13.336 5.742 16.062 1 78.38 32 ASP B C 1
ATOM 1536 O O . ASP B 1 32 ? 13.008 4.633 15.641 1 78.38 32 ASP B O 1
ATOM 1540 N N . HIS B 1 33 ? 13.992 6.691 15.438 1 80.19 33 HIS B N 1
ATOM 1541 C CA . HIS B 1 33 ? 13.992 6.523 13.992 1 80.19 33 HIS B CA 1
ATOM 1542 C C . HIS B 1 33 ? 15 5.469 13.555 1 80.19 33 HIS B C 1
ATOM 1544 O O . HIS B 1 33 ? 14.711 4.645 12.688 1 80.19 33 HIS B O 1
ATOM 1550 N N . ALA B 1 34 ? 16.172 5.547 14.18 1 86.44 34 ALA B N 1
ATOM 1551 C CA . ALA B 1 34 ? 17.203 4.574 13.852 1 86.44 34 ALA B CA 1
ATOM 1552 C C . ALA B 1 34 ? 16.75 3.154 14.164 1 86.44 34 ALA B C 1
ATOM 1554 O O . ALA B 1 34 ? 17.047 2.221 13.414 1 86.44 34 ALA B O 1
ATOM 1555 N N . PHE B 1 35 ? 16.125 3.025 15.219 1 88.12 35 PHE B N 1
ATOM 1556 C CA . PHE B 1 35 ? 15.602 1.72 15.602 1 88.12 35 PHE B CA 1
ATOM 1557 C C . PHE B 1 35 ? 14.578 1.228 14.586 1 88.12 35 PHE B C 1
ATOM 1559 O O . PHE B 1 35 ? 14.617 0.065 14.172 1 88.12 35 PHE B O 1
ATOM 1566 N N . VAL B 1 36 ? 13.703 2.094 14.211 1 87.44 36 VAL B N 1
ATOM 1567 C CA . VAL B 1 36 ? 12.656 1.717 13.258 1 87.44 36 VAL B CA 1
ATOM 1568 C C . VAL B 1 36 ? 13.289 1.353 11.914 1 87.44 36 VAL B C 1
ATOM 1570 O O . VAL B 1 36 ? 12.891 0.373 11.281 1 87.44 36 VAL B O 1
ATOM 1573 N N . LEU B 1 37 ? 14.266 2.102 11.516 1 89.19 37 LEU B N 1
ATOM 1574 C CA . LEU B 1 37 ? 14.945 1.818 10.25 1 89.19 37 LEU B CA 1
ATOM 1575 C C . LEU B 1 37 ? 15.664 0.474 10.312 1 89.19 37 LEU B C 1
ATOM 1577 O O . LEU B 1 37 ? 15.625 -0.297 9.352 1 89.19 37 LEU B O 1
ATOM 1581 N N . LYS B 1 38 ? 16.328 0.231 11.422 1 92.31 38 LYS B N 1
ATOM 1582 C CA . LYS B 1 38 ? 17 -1.053 11.602 1 92.31 38 LYS B CA 1
ATOM 1583 C C . LYS B 1 38 ? 16 -2.203 11.586 1 92.31 38 LYS B C 1
ATOM 1585 O O . LYS B 1 38 ? 16.281 -3.27 11.031 1 92.31 38 LYS B O 1
ATOM 1590 N N . ALA B 1 39 ? 14.859 -1.984 12.188 1 90.62 39 ALA B N 1
ATOM 1591 C CA . ALA B 1 39 ? 13.805 -2.998 12.195 1 90.62 39 ALA B CA 1
ATOM 1592 C C . ALA B 1 39 ? 13.281 -3.262 10.789 1 90.62 39 ALA B C 1
ATOM 1594 O O . ALA B 1 39 ? 13.031 -4.41 10.422 1 90.62 39 ALA B O 1
ATOM 1595 N N . CYS B 1 40 ? 13.117 -2.227 10.039 1 91.31 40 CYS B N 1
ATOM 1596 C CA . CYS B 1 40 ? 12.688 -2.379 8.656 1 91.31 40 CYS B CA 1
ATOM 1597 C C . CYS B 1 40 ? 13.719 -3.172 7.852 1 91.31 40 CYS B C 1
ATOM 1599 O O . CYS B 1 40 ? 13.352 -4.043 7.059 1 91.31 40 CYS B O 1
ATOM 1601 N N . LYS B 1 41 ? 14.992 -2.871 8.039 1 93.94 41 LYS B N 1
ATOM 1602 C CA . LYS B 1 41 ? 16.062 -3.592 7.348 1 93.94 41 LYS B CA 1
ATOM 1603 C C . LYS B 1 41 ? 16.078 -5.066 7.742 1 93.94 41 LYS B C 1
ATOM 1605 O O . LYS B 1 41 ? 16.219 -5.941 6.887 1 93.94 41 LYS B O 1
ATOM 1610 N N . ALA B 1 42 ? 15.898 -5.277 8.984 1 93.75 42 ALA B N 1
ATOM 1611 C CA . ALA B 1 42 ? 15.859 -6.652 9.477 1 93.75 42 ALA B CA 1
ATOM 1612 C C . ALA B 1 42 ? 14.672 -7.414 8.883 1 93.75 42 ALA B C 1
ATOM 1614 O O . ALA B 1 42 ? 14.812 -8.57 8.477 1 93.75 42 ALA B O 1
ATOM 1615 N N . ALA B 1 43 ? 13.547 -6.781 8.906 1 91.38 43 ALA B N 1
ATOM 1616 C CA . ALA B 1 43 ? 12.359 -7.402 8.328 1 91.38 43 ALA B CA 1
ATOM 1617 C C . ALA B 1 43 ? 12.57 -7.691 6.84 1 91.38 43 ALA B C 1
ATOM 1619 O O . ALA B 1 43 ? 12.141 -8.734 6.34 1 91.38 43 ALA B O 1
ATOM 1620 N N . THR B 1 44 ? 13.18 -6.762 6.141 1 94.38 44 THR B N 1
ATOM 1621 C CA . THR B 1 44 ? 13.492 -6.938 4.727 1 94.38 44 THR B CA 1
ATOM 1622 C C . THR B 1 44 ? 14.391 -8.156 4.516 1 94.38 44 THR B C 1
ATOM 1624 O O . THR B 1 44 ? 14.141 -8.977 3.633 1 94.38 44 THR B O 1
ATOM 1627 N N . ILE B 1 45 ? 15.406 -8.281 5.301 1 95.06 45 ILE B N 1
ATOM 1628 C CA . ILE B 1 45 ? 16.312 -9.422 5.234 1 95.06 45 ILE B CA 1
ATOM 1629 C C . ILE B 1 45 ? 15.531 -10.703 5.531 1 95.06 45 ILE B C 1
ATOM 1631 O O . ILE B 1 45 ? 15.766 -11.742 4.902 1 95.06 45 ILE B O 1
ATOM 1635 N N . GLY B 1 46 ? 14.633 -10.633 6.531 1 92.69 46 GLY B N 1
ATOM 1636 C CA . GLY B 1 46 ? 13.789 -11.773 6.84 1 92.69 46 GLY B CA 1
ATOM 1637 C C . GLY B 1 46 ? 12.977 -12.258 5.652 1 92.69 46 GLY B C 1
ATOM 1638 O O . GLY B 1 46 ? 12.891 -13.461 5.402 1 92.69 46 GLY B O 1
ATOM 1639 N N . VAL B 1 47 ? 12.422 -11.328 4.926 1 92.75 47 VAL B N 1
ATOM 1640 C CA . VAL B 1 47 ? 11.648 -11.68 3.744 1 92.75 47 VAL B CA 1
ATOM 1641 C C . VAL B 1 47 ? 12.547 -12.344 2.709 1 92.75 47 VAL B C 1
ATOM 1643 O O . VAL B 1 47 ? 12.172 -13.359 2.107 1 92.75 47 VAL B O 1
ATOM 1646 N N . ILE B 1 48 ? 13.711 -11.82 2.455 1 94.56 48 ILE B N 1
ATOM 1647 C CA . ILE B 1 48 ? 14.656 -12.367 1.485 1 94.56 48 ILE B CA 1
ATOM 1648 C C . ILE B 1 48 ? 15.047 -13.789 1.884 1 94.56 48 ILE B C 1
ATOM 1650 O O . ILE B 1 48 ? 15.047 -14.695 1.048 1 94.56 48 ILE B O 1
ATOM 1654 N N . LEU B 1 49 ? 15.359 -14.008 3.131 1 93.06 49 LEU B N 1
ATOM 1655 C CA . LEU B 1 49 ? 15.75 -15.32 3.623 1 93.06 49 LEU B CA 1
ATOM 1656 C C . LEU B 1 49 ? 14.617 -16.328 3.449 1 93.06 49 LEU B C 1
ATOM 1658 O O . LEU B 1 49 ? 14.852 -17.484 3.08 1 93.06 49 LEU B O 1
ATOM 1662 N N . PHE B 1 50 ? 13.4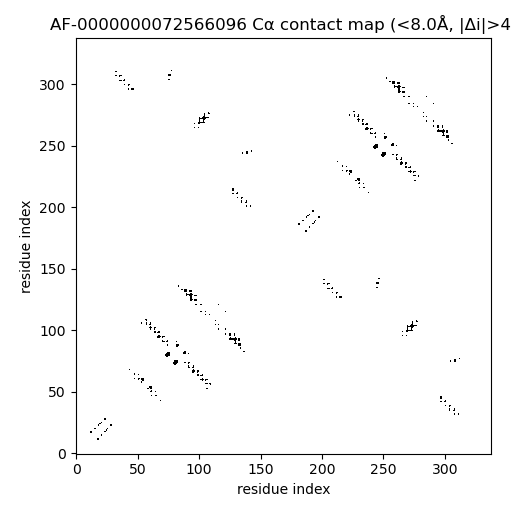53 -15.922 3.738 1 89.25 50 PHE B N 1
ATOM 1663 C CA . PHE B 1 50 ? 12.297 -16.797 3.641 1 89.25 50 PHE B CA 1
ATOM 1664 C C . PHE B 1 50 ? 12.023 -17.172 2.188 1 89.25 50 PHE B C 1
ATOM 1666 O O . PHE B 1 50 ? 11.469 -18.234 1.91 1 89.25 50 PHE B O 1
ATOM 1673 N N . ALA B 1 51 ? 12.43 -16.281 1.261 1 90.12 51 ALA B N 1
ATOM 1674 C CA . ALA B 1 51 ? 12.164 -16.516 -0.158 1 90.12 51 ALA B CA 1
ATOM 1675 C C . ALA B 1 51 ? 13.211 -17.438 -0.775 1 90.12 51 ALA B C 1
ATOM 1677 O O . ALA B 1 51 ? 13.039 -17.906 -1.899 1 90.12 51 ALA B O 1
ATOM 1678 N N . ILE B 1 52 ? 14.281 -17.75 -0.117 1 91.94 52 ILE B N 1
ATOM 1679 C CA . ILE B 1 52 ? 15.414 -18.484 -0.671 1 91.94 52 ILE B CA 1
ATOM 1680 C C . ILE B 1 52 ? 14.977 -19.875 -1.082 1 91.94 52 ILE B C 1
ATOM 1682 O O . ILE B 1 52 ? 15.242 -20.312 -2.205 1 91.94 52 ILE B O 1
ATOM 1686 N N . PRO B 1 53 ? 14.273 -20.688 -0.247 1 86.25 53 PRO B N 1
ATOM 1687 C CA . PRO B 1 53 ? 13.914 -22.047 -0.665 1 86.25 53 PRO B CA 1
ATOM 1688 C C . PRO B 1 53 ? 13.109 -22.062 -1.962 1 86.25 53 PRO B C 1
ATOM 1690 O O . PRO B 1 53 ? 13.375 -22.875 -2.848 1 86.25 53 PRO B O 1
ATOM 1693 N N . ALA B 1 54 ? 12.164 -21.219 -2.072 1 82.44 54 ALA B N 1
ATOM 1694 C CA . ALA B 1 54 ? 11.367 -21.156 -3.293 1 82.44 54 ALA B CA 1
ATOM 1695 C C . ALA B 1 54 ? 12.219 -20.703 -4.48 1 82.44 54 ALA B C 1
ATOM 1697 O O . ALA B 1 54 ? 11.992 -21.156 -5.609 1 82.44 54 ALA B O 1
ATOM 1698 N N . SER B 1 55 ? 13.164 -19.891 -4.219 1 87.25 55 SER B N 1
ATOM 1699 C CA . SER B 1 55 ? 13.977 -19.328 -5.289 1 87.25 55 SER B CA 1
ATOM 1700 C C . SER B 1 55 ? 14.969 -20.344 -5.832 1 87.25 55 SER B C 1
ATOM 1702 O O . SER B 1 55 ? 15.477 -20.203 -6.945 1 87.25 55 SER B O 1
ATOM 1704 N N . ILE B 1 56 ? 15.367 -21.266 -5.062 1 86.5 56 ILE B N 1
ATOM 1705 C CA . ILE B 1 56 ? 16.25 -22.328 -5.516 1 86.5 56 ILE B CA 1
ATOM 1706 C C . ILE B 1 56 ? 15.57 -23.141 -6.613 1 86.5 56 ILE B C 1
ATOM 1708 O O . ILE B 1 56 ? 16.203 -23.484 -7.617 1 86.5 56 ILE B O 1
ATOM 1712 N N . GLN B 1 57 ? 14.305 -23.344 -6.465 1 79.81 57 GLN B N 1
ATOM 1713 C CA . GLN B 1 57 ? 13.547 -24.094 -7.457 1 79.81 57 GLN B CA 1
ATOM 1714 C C . GLN B 1 57 ? 13.133 -23.203 -8.625 1 79.81 57 GLN B C 1
ATOM 1716 O O . GLN B 1 57 ? 13.148 -23.641 -9.781 1 79.81 57 GLN B O 1
ATOM 1721 N N . ILE B 1 58 ? 12.781 -21.969 -8.297 1 82.88 58 ILE B N 1
ATOM 1722 C CA . ILE B 1 58 ? 12.336 -21 -9.297 1 82.88 58 ILE B CA 1
ATOM 1723 C C . ILE B 1 58 ? 13.047 -19.672 -9.078 1 82.88 58 ILE B C 1
ATOM 1725 O O . ILE B 1 58 ? 12.555 -18.812 -8.359 1 82.88 58 ILE B O 1
ATOM 1729 N N . PRO B 1 59 ? 14.164 -19.516 -9.703 1 87.19 59 PRO B N 1
ATOM 1730 C CA . PRO B 1 59 ? 14.984 -18.328 -9.445 1 87.19 59 PRO B CA 1
ATOM 1731 C C . PRO B 1 59 ? 14.242 -17.016 -9.719 1 87.19 59 PRO B C 1
ATOM 1733 O O . PRO B 1 59 ? 14.547 -15.992 -9.094 1 87.19 59 PRO B O 1
ATOM 1736 N N . GLN B 1 60 ? 13.203 -17 -10.594 1 88.75 60 GLN B N 1
ATOM 1737 C CA . GLN B 1 60 ? 12.445 -15.805 -10.914 1 88.75 60 GLN B CA 1
ATOM 1738 C C . GLN B 1 60 ? 11.695 -15.289 -9.688 1 88.75 60 GLN B C 1
ATOM 1740 O O . GLN B 1 60 ? 11.398 -14.094 -9.594 1 88.75 60 GLN B O 1
ATOM 1745 N N . THR B 1 61 ? 11.406 -16.188 -8.812 1 88.94 61 THR B N 1
ATOM 1746 C CA . THR B 1 61 ? 10.672 -15.805 -7.609 1 88.94 61 THR B CA 1
ATOM 1747 C C . THR B 1 61 ? 11.453 -14.75 -6.824 1 88.94 61 THR B C 1
ATOM 1749 O O . THR B 1 61 ? 10.883 -13.742 -6.395 1 88.94 61 THR B O 1
ATOM 1752 N N . MET B 1 62 ? 12.773 -14.977 -6.703 1 93.19 62 MET B N 1
ATOM 1753 C CA . MET B 1 62 ? 13.594 -14.023 -5.961 1 93.19 62 MET B CA 1
ATOM 1754 C C . MET B 1 62 ? 13.617 -12.672 -6.66 1 93.19 62 MET B C 1
ATOM 1756 O O . MET B 1 62 ? 13.625 -11.625 -6.004 1 93.19 62 MET B O 1
ATOM 1760 N N . ALA B 1 63 ? 13.68 -12.688 -7.93 1 94.94 63 ALA B N 1
ATOM 1761 C CA . ALA B 1 63 ? 13.672 -11.43 -8.672 1 94.94 63 ALA B CA 1
ATOM 1762 C C . ALA B 1 63 ? 12.414 -10.625 -8.375 1 94.94 63 ALA B C 1
ATOM 1764 O O . ALA B 1 63 ? 12.477 -9.422 -8.133 1 94.94 63 ALA B O 1
ATOM 1765 N N . TYR B 1 64 ? 11.266 -11.281 -8.375 1 94.06 64 TYR B N 1
ATOM 1766 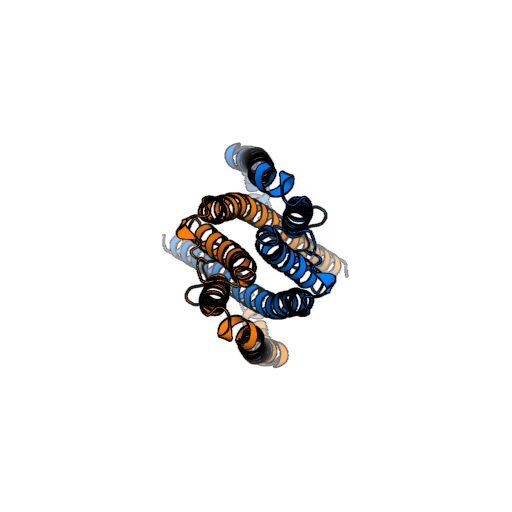C CA . TYR B 1 64 ? 10 -10.602 -8.109 1 94.06 64 TYR B CA 1
ATOM 1767 C C . TYR B 1 64 ? 9.945 -10.109 -6.668 1 94.06 64 TYR B C 1
ATOM 1769 O O . TYR B 1 64 ? 9.422 -9.023 -6.391 1 94.06 64 TYR B O 1
ATOM 1777 N N . VAL B 1 65 ? 10.477 -10.914 -5.777 1 95.25 65 VAL B N 1
ATOM 1778 C CA . VAL B 1 65 ? 10.516 -10.523 -4.375 1 95.25 65 VAL B CA 1
ATOM 1779 C C . VAL B 1 65 ? 11.391 -9.281 -4.211 1 95.25 65 VAL B C 1
ATOM 1781 O O . VAL B 1 65 ? 11 -8.328 -3.533 1 95.25 65 VAL B O 1
ATOM 1784 N N . LEU B 1 66 ? 12.531 -9.242 -4.871 1 97.5 66 LEU B N 1
ATOM 1785 C CA . LEU B 1 66 ? 13.445 -8.109 -4.777 1 97.5 66 LEU B CA 1
ATOM 1786 C C . LEU B 1 66 ? 12.836 -6.863 -5.402 1 97.5 66 LEU B C 1
ATOM 1788 O O . LEU B 1 66 ? 13.023 -5.75 -4.902 1 97.5 66 LEU B O 1
ATOM 1792 N N . ILE B 1 67 ? 12.109 -7.012 -6.449 1 97.25 67 ILE B N 1
ATOM 1793 C CA . ILE B 1 67 ? 11.422 -5.887 -7.074 1 97.25 67 ILE B CA 1
ATOM 1794 C C . ILE B 1 67 ? 10.359 -5.34 -6.121 1 97.25 67 ILE B C 1
ATOM 1796 O O . ILE B 1 67 ? 10.234 -4.125 -5.953 1 97.25 67 ILE B O 1
ATOM 1800 N N . ALA B 1 68 ? 9.641 -6.234 -5.477 1 97.12 68 ALA B N 1
ATOM 1801 C CA . ALA B 1 68 ? 8.609 -5.82 -4.527 1 97.12 68 ALA B CA 1
ATOM 1802 C C . ALA B 1 68 ? 9.219 -5.059 -3.354 1 97.12 68 ALA B C 1
ATOM 1804 O O . ALA B 1 68 ? 8.719 -4.004 -2.959 1 97.12 68 ALA B O 1
ATOM 1805 N N . LEU B 1 69 ? 10.312 -5.609 -2.846 1 96.94 69 LEU B N 1
ATOM 1806 C CA . LEU B 1 69 ? 10.984 -4.965 -1.721 1 96.94 69 LEU B CA 1
ATOM 1807 C C . LEU B 1 69 ? 11.578 -3.621 -2.135 1 96.94 69 LEU B C 1
ATOM 1809 O O . LEU B 1 69 ? 11.477 -2.643 -1.391 1 96.94 69 LEU B O 1
ATOM 1813 N N . GLY B 1 70 ? 12.211 -3.596 -3.307 1 96.94 70 GLY B N 1
ATOM 1814 C CA . GLY B 1 70 ? 12.742 -2.342 -3.824 1 96.94 70 GLY B CA 1
ATOM 1815 C C . GLY B 1 70 ? 11.672 -1.279 -4.012 1 96.94 70 GLY B C 1
ATOM 1816 O O . GLY B 1 70 ? 11.883 -0.116 -3.662 1 96.94 70 GLY B O 1
ATOM 1817 N N . ALA B 1 71 ? 10.555 -1.668 -4.562 1 96.69 71 ALA B N 1
ATOM 1818 C CA . ALA B 1 71 ? 9.438 -0.746 -4.746 1 96.69 71 ALA B CA 1
ATOM 1819 C C . ALA B 1 71 ? 8.898 -0.262 -3.4 1 96.69 71 ALA B C 1
ATOM 1821 O O . ALA B 1 71 ? 8.578 0.917 -3.242 1 96.69 71 ALA B O 1
ATOM 1822 N N . SER B 1 72 ? 8.805 -1.148 -2.414 1 95.19 72 SER B N 1
ATOM 1823 C CA . SER B 1 72 ? 8.336 -0.784 -1.082 1 95.19 72 SER B CA 1
ATOM 1824 C C . SER B 1 72 ? 9.242 0.256 -0.437 1 95.19 72 SER B C 1
ATOM 1826 O O . SER B 1 72 ? 8.766 1.232 0.144 1 95.19 72 SER B O 1
ATOM 1828 N N . TRP B 1 73 ? 10.555 0.036 -0.56 1 93.88 73 TRP B N 1
ATOM 1829 C CA . TRP B 1 73 ? 11.508 0.977 0.012 1 93.88 73 TRP B CA 1
ATOM 1830 C C . TRP B 1 73 ? 11.469 2.311 -0.726 1 93.88 73 TRP B C 1
ATOM 1832 O O . TRP B 1 73 ? 11.539 3.373 -0.105 1 93.88 73 TRP B O 1
ATOM 1842 N N . ALA B 1 74 ? 11.375 2.287 -2.016 1 94.75 74 ALA B N 1
ATOM 1843 C CA . ALA B 1 74 ? 11.312 3.506 -2.818 1 94.75 74 ALA B CA 1
ATOM 1844 C C . ALA B 1 74 ? 10.055 4.309 -2.506 1 94.75 74 ALA B C 1
ATOM 1846 O O . ALA B 1 74 ? 10.062 5.539 -2.584 1 94.75 74 ALA B O 1
ATOM 1847 N N . TYR B 1 75 ? 9.039 3.646 -2.15 1 92.44 75 TYR B N 1
ATOM 1848 C CA . TYR B 1 75 ? 7.742 4.25 -1.866 1 92.44 75 TYR B CA 1
ATOM 1849 C C . TYR B 1 75 ? 7.766 4.988 -0.533 1 92.44 75 TYR B C 1
ATOM 1851 O O . TYR B 1 75 ? 7.207 6.082 -0.41 1 92.44 75 TYR B O 1
ATOM 1859 N N . THR B 1 76 ? 8.453 4.449 0.495 1 88.38 76 THR B N 1
ATOM 1860 C CA . THR B 1 76 ? 8.242 4.844 1.883 1 88.38 76 THR B CA 1
ATOM 1861 C C . THR B 1 76 ? 9.398 5.703 2.385 1 88.38 76 THR B C 1
ATOM 1863 O O . THR B 1 76 ? 9.211 6.582 3.229 1 88.38 76 THR B O 1
ATOM 1866 N N . THR B 1 77 ? 10.539 5.414 1.904 1 84.94 77 THR B N 1
ATOM 1867 C CA . THR B 1 77 ? 11.711 5.934 2.598 1 84.94 77 THR B CA 1
ATOM 1868 C C . THR B 1 77 ? 12.344 7.078 1.812 1 84.94 77 THR B C 1
ATOM 1870 O O . THR B 1 77 ? 12.57 6.961 0.606 1 84.94 77 THR B O 1
ATOM 1873 N N . PRO B 1 78 ? 12.57 8.195 2.574 1 79 78 PRO B N 1
ATOM 1874 C CA . PRO B 1 78 ? 13.414 9.219 1.961 1 79 78 PRO B CA 1
ATOM 1875 C C . PRO B 1 78 ? 14.812 8.703 1.616 1 79 78 PRO B C 1
ATOM 1877 O O . PRO B 1 78 ? 15.305 7.77 2.25 1 79 78 PRO B O 1
ATOM 1880 N N . PRO B 1 79 ? 15.539 9.125 0.516 1 79.5 79 PRO B N 1
ATOM 1881 C CA . PRO B 1 79 ? 15.273 10.359 -0.216 1 79.5 79 PRO B CA 1
ATOM 1882 C C . PRO B 1 79 ? 14.383 10.141 -1.438 1 79.5 79 PRO B C 1
ATOM 1884 O O . PRO B 1 79 ? 13.906 11.109 -2.043 1 79.5 79 PRO B O 1
ATOM 1887 N N . ILE B 1 80 ? 14.172 8.992 -1.903 1 82.69 80 ILE B N 1
ATOM 1888 C CA . ILE B 1 80 ? 13.375 8.766 -3.102 1 82.69 80 ILE B CA 1
ATOM 1889 C C . ILE B 1 80 ? 11.891 8.938 -2.775 1 82.69 80 ILE B C 1
ATOM 1891 O O . ILE B 1 80 ? 11.203 9.758 -3.389 1 82.69 80 ILE B O 1
ATOM 1895 N N . ARG B 1 81 ? 11.422 8.477 -1.65 1 88.44 81 ARG B N 1
ATOM 1896 C CA . ARG B 1 81 ? 10.023 8.414 -1.225 1 88.44 81 ARG B CA 1
ATOM 1897 C C . ARG B 1 81 ? 9.094 8.906 -2.328 1 88.44 81 ARG B C 1
ATOM 1899 O O . ARG B 1 81 ? 8.906 10.117 -2.494 1 88.44 81 ARG B O 1
ATOM 1906 N N . LEU B 1 82 ? 8.5 8.008 -2.967 1 91.5 82 LEU B N 1
ATOM 1907 C CA . LEU B 1 82 ? 7.656 8.281 -4.121 1 91.5 82 LEU B CA 1
ATOM 1908 C C . LEU B 1 82 ? 6.211 8.523 -3.695 1 91.5 82 LEU B C 1
ATOM 1910 O O . LEU B 1 82 ? 5.406 9.031 -4.477 1 91.5 82 LEU B O 1
ATOM 1914 N N . LYS B 1 83 ? 5.969 8.117 -2.48 1 85.69 83 LYS B N 1
ATOM 1915 C CA . LYS B 1 83 ? 4.625 8.32 -1.947 1 85.69 83 LYS B CA 1
ATOM 1916 C C . LYS B 1 83 ? 4.188 9.773 -2.098 1 85.69 83 LYS B C 1
ATOM 1918 O O . LYS B 1 83 ? 4.949 10.688 -1.777 1 85.69 83 LYS B O 1
ATOM 1923 N N . GLY B 1 84 ? 3.076 10.031 -2.605 1 82.5 84 GLY B N 1
ATOM 1924 C CA . GLY B 1 84 ? 2.541 11.375 -2.709 1 82.5 84 GLY B CA 1
ATOM 1925 C C . GLY B 1 84 ? 2.924 12.07 -4 1 82.5 84 GLY B C 1
ATOM 1926 O O . GLY B 1 84 ? 2.375 13.125 -4.332 1 82.5 84 GLY B O 1
ATOM 1927 N N . ARG B 1 85 ? 3.834 11.492 -4.727 1 87.06 85 ARG B N 1
ATOM 1928 C CA . ARG B 1 85 ? 4.188 12.039 -6.031 1 87.06 85 ARG B CA 1
ATOM 1929 C C . ARG B 1 85 ? 3.309 11.453 -7.129 1 87.06 85 ARG B C 1
ATOM 1931 O O . ARG B 1 85 ? 3.42 10.266 -7.457 1 87.06 85 ARG B O 1
ATOM 1938 N N . PRO B 1 86 ? 2.512 12.352 -7.648 1 84.5 86 PRO B N 1
ATOM 1939 C CA . PRO B 1 86 ? 1.546 11.828 -8.617 1 84.5 86 PRO B CA 1
ATOM 1940 C C . PRO B 1 86 ? 2.203 10.984 -9.703 1 84.5 86 PRO B C 1
ATOM 1942 O O . PRO B 1 86 ? 3.344 11.25 -10.094 1 84.5 86 PRO B O 1
ATOM 1945 N N . PHE B 1 87 ? 1.643 10.07 -10.297 1 90.19 87 PHE B N 1
ATOM 1946 C CA . PHE B 1 87 ? 2.057 9.172 -11.367 1 90.19 87 PHE B CA 1
ATOM 1947 C C . PHE B 1 87 ? 3.143 8.219 -10.875 1 90.19 87 PHE B C 1
ATOM 1949 O O . PHE B 1 87 ? 3.051 7.004 -11.078 1 90.19 87 PHE B O 1
ATOM 1956 N N . LEU B 1 88 ? 4.191 8.875 -10.141 1 93.94 88 LEU B N 1
ATOM 1957 C CA . LEU B 1 88 ? 5.262 8.016 -9.641 1 93.94 88 LEU B CA 1
ATOM 1958 C C . LEU B 1 88 ? 4.758 7.125 -8.516 1 93.94 88 LEU B C 1
ATOM 1960 O O . LEU B 1 88 ? 5.195 5.977 -8.383 1 93.94 88 LEU B O 1
ATOM 1964 N N . ASP B 1 89 ? 3.881 7.688 -7.711 1 94.38 89 ASP B N 1
ATOM 1965 C CA . ASP B 1 89 ? 3.223 6.922 -6.656 1 94.38 89 ASP B CA 1
ATOM 1966 C C . ASP B 1 89 ? 2.496 5.707 -7.227 1 94.38 89 ASP B C 1
ATOM 1968 O O . ASP B 1 89 ? 2.697 4.582 -6.766 1 94.38 89 ASP B O 1
ATOM 1972 N N . SER B 1 90 ? 1.73 5.977 -8.266 1 95.25 90 SER B N 1
ATOM 1973 C CA . SER B 1 90 ? 0.901 4.926 -8.844 1 95.25 90 SER B CA 1
ATOM 1974 C C . SER B 1 90 ? 1.751 3.885 -9.562 1 95.25 90 SER B C 1
ATOM 1976 O O . SER B 1 90 ? 1.461 2.689 -9.5 1 95.25 90 SER B O 1
ATOM 1978 N N . ILE B 1 91 ? 2.814 4.32 -10.273 1 95.94 91 ILE B N 1
ATOM 1979 C CA . ILE B 1 91 ? 3.701 3.396 -10.969 1 95.94 91 ILE B CA 1
ATOM 1980 C C . ILE B 1 91 ? 4.402 2.494 -9.961 1 95.94 91 ILE B C 1
ATOM 1982 O O . ILE B 1 91 ? 4.516 1.284 -10.172 1 95.94 91 ILE B O 1
ATOM 1986 N N . CYS B 1 92 ? 4.812 3.109 -8.906 1 96.5 92 CYS B N 1
ATOM 1987 C CA . CYS B 1 92 ? 5.5 2.35 -7.867 1 96.5 92 CYS B CA 1
ATOM 1988 C C . CYS B 1 92 ? 4.559 1.346 -7.211 1 96.5 92 CYS B C 1
ATOM 1990 O O . CYS B 1 92 ? 4.926 0.188 -7 1 96.5 92 CYS B O 1
ATOM 1992 N N . ALA B 1 93 ? 3.379 1.795 -6.93 1 95.56 93 ALA B N 1
ATOM 1993 C CA . ALA B 1 93 ? 2.395 0.9 -6.328 1 95.56 93 ALA B CA 1
ATOM 1994 C C . ALA B 1 93 ? 2.041 -0.244 -7.273 1 95.56 93 ALA B C 1
ATOM 1996 O O . ALA B 1 93 ? 1.924 -1.396 -6.848 1 95.56 93 ALA B O 1
ATOM 1997 N N . GLY B 1 94 ? 1.819 0.113 -8.516 1 95.94 94 GLY B N 1
ATOM 1998 C CA . GLY B 1 94 ? 1.565 -0.923 -9.5 1 95.94 94 GLY B CA 1
ATOM 1999 C C . GLY B 1 94 ? 2.672 -1.959 -9.578 1 95.94 94 GLY B C 1
ATOM 2000 O O . GLY B 1 94 ? 2.4 -3.156 -9.695 1 95.94 94 GLY B O 1
ATOM 2001 N N . THR B 1 95 ? 3.904 -1.472 -9.57 1 96.44 95 THR B N 1
ATOM 2002 C CA . THR B 1 95 ? 5.055 -2.371 -9.602 1 96.44 95 THR B CA 1
ATOM 2003 C C . THR B 1 95 ? 5.07 -3.27 -8.367 1 96.44 95 THR B C 1
ATOM 2005 O O . THR B 1 95 ? 5.332 -4.469 -8.469 1 96.44 95 THR B O 1
ATOM 2008 N N . LEU B 1 96 ? 4.797 -2.688 -7.238 1 96.44 96 LEU B N 1
ATOM 2009 C CA . LEU B 1 96 ? 4.773 -3.436 -5.988 1 96.44 96 LEU B CA 1
ATOM 2010 C C . LEU B 1 96 ? 3.729 -4.543 -6.031 1 96.44 96 LEU B C 1
ATOM 2012 O O . LEU B 1 96 ? 4.039 -5.707 -5.781 1 96.44 96 LEU B O 1
ATOM 2016 N N . TYR B 1 97 ? 2.535 -4.262 -6.422 1 95.62 97 TYR B N 1
ATOM 2017 C CA . TYR B 1 97 ? 1.44 -5.223 -6.43 1 95.62 97 TYR B CA 1
ATOM 2018 C C . TYR B 1 97 ? 1.649 -6.277 -7.512 1 95.62 97 TYR B C 1
ATOM 2020 O O . TYR B 1 97 ? 1.4 -7.465 -7.285 1 95.62 97 TYR B O 1
ATOM 2028 N N . TRP B 1 98 ? 2.1 -5.812 -8.602 1 94.69 98 TRP B N 1
ATOM 2029 C CA . TRP B 1 98 ? 2.377 -6.742 -9.688 1 94.69 98 TRP B CA 1
ATOM 2030 C C . TRP B 1 98 ? 3.463 -7.734 -9.297 1 94.69 98 TRP B C 1
ATOM 2032 O O . TRP B 1 98 ? 3.352 -8.93 -9.578 1 94.69 98 TRP B O 1
ATOM 2042 N N . SER B 1 99 ? 4.492 -7.258 -8.734 1 95.31 99 SER B N 1
ATOM 2043 C CA . SER B 1 99 ? 5.609 -8.133 -8.383 1 95.31 99 SER B CA 1
ATOM 2044 C C . SER B 1 99 ? 5.211 -9.141 -7.312 1 95.31 99 SER B C 1
ATOM 2046 O O . SER B 1 99 ? 5.668 -10.281 -7.332 1 95.31 99 SER B O 1
ATOM 2048 N N . ILE B 1 100 ? 4.395 -8.703 -6.383 1 93.69 100 ILE B N 1
ATOM 2049 C CA . ILE B 1 100 ? 3.881 -9.625 -5.375 1 93.69 100 ILE B CA 1
ATOM 2050 C C . ILE B 1 100 ? 3.045 -10.711 -6.043 1 93.69 100 ILE B C 1
ATOM 2052 O O . ILE B 1 100 ? 3.223 -11.898 -5.762 1 93.69 100 ILE B O 1
ATOM 2056 N N . TRP B 1 101 ? 2.211 -10.312 -6.902 1 91.56 101 TRP B N 1
ATOM 2057 C CA . TRP B 1 101 ? 1.385 -11.266 -7.641 1 91.56 101 TRP B CA 1
ATOM 2058 C C . TRP B 1 101 ? 2.252 -12.219 -8.453 1 91.56 101 TRP B C 1
ATOM 2060 O O . TRP B 1 101 ? 2.039 -13.438 -8.43 1 91.56 101 TRP B O 1
ATOM 2070 N N . ALA B 1 102 ? 3.205 -11.672 -9.148 1 89.88 102 ALA B N 1
ATOM 2071 C CA . ALA B 1 102 ? 4.082 -12.445 -10.016 1 89.88 102 ALA B CA 1
ATOM 2072 C C . ALA B 1 102 ? 4.891 -13.469 -9.219 1 89.88 102 ALA B C 1
ATOM 2074 O O . ALA B 1 102 ? 5.164 -14.57 -9.703 1 89.88 102 ALA B O 1
ATOM 2075 N N . SER B 1 103 ? 5.301 -13.102 -8.078 1 89.69 103 SER B N 1
ATOM 2076 C CA . SER B 1 103 ? 6.07 -14.016 -7.242 1 89.69 103 SER B CA 1
ATOM 2077 C C . SER B 1 103 ? 5.242 -15.234 -6.852 1 89.69 103 SER B C 1
ATOM 2079 O O . SER B 1 103 ? 5.777 -16.344 -6.715 1 89.69 103 SER B O 1
ATOM 2081 N N . GLY B 1 104 ? 3.973 -15.055 -6.602 1 86.62 104 GLY B N 1
ATOM 2082 C CA . GLY B 1 104 ? 3.086 -16.188 -6.363 1 86.62 104 GLY B CA 1
ATOM 2083 C C . GLY B 1 104 ? 2.826 -17.016 -7.605 1 86.62 104 GLY B C 1
ATOM 2084 O O . GLY B 1 104 ? 2.84 -18.25 -7.551 1 86.62 104 GLY B O 1
ATOM 2085 N N . PHE B 1 105 ? 2.633 -16.406 -8.641 1 84.56 105 PHE B N 1
ATOM 2086 C CA . PHE B 1 105 ? 2.316 -17.047 -9.906 1 84.56 105 PHE B CA 1
ATOM 2087 C C . PHE B 1 105 ? 3.463 -17.938 -10.359 1 84.56 105 PHE B C 1
ATOM 2089 O O . PHE B 1 105 ? 3.234 -19.031 -10.891 1 84.56 105 PHE B O 1
ATOM 2096 N N . CYS B 1 106 ? 4.625 -17.438 -10.25 1 80.5 106 CYS B N 1
ATOM 2097 C CA . CYS B 1 106 ? 5.762 -18.156 -10.797 1 80.5 106 CYS B CA 1
ATOM 2098 C C . CYS B 1 106 ? 6.082 -19.391 -9.953 1 80.5 106 CYS B C 1
ATOM 2100 O O . CYS B 1 106 ? 6.773 -20.297 -10.414 1 80.5 106 CYS B O 1
ATOM 2102 N N . LEU B 1 107 ? 5.84 -19.359 -8.664 1 71.88 107 LEU B N 1
ATOM 2103 C CA . LEU B 1 107 ? 6.164 -20.484 -7.797 1 71.88 107 LEU B CA 1
ATOM 2104 C C . LEU B 1 107 ? 5.539 -21.766 -8.312 1 71.88 107 LEU B C 1
ATOM 2106 O O . LEU B 1 107 ? 6.059 -22.859 -8.07 1 71.88 107 LEU B O 1
ATOM 2110 N N . ARG B 1 108 ? 4.504 -21.766 -8.82 1 55.53 108 ARG B N 1
ATOM 2111 C CA . ARG B 1 108 ? 3.859 -23.031 -9.195 1 55.53 108 ARG B CA 1
ATOM 2112 C C . ARG B 1 108 ? 4.461 -23.594 -10.477 1 55.53 108 ARG B C 1
ATOM 2114 O O . ARG B 1 108 ? 4.266 -24.766 -10.797 1 55.53 108 ARG B O 1
ATOM 2121 N N . ASP B 1 109 ? 5.039 -22.828 -11.461 1 51.03 109 ASP B N 1
ATOM 2122 C CA . ASP B 1 109 ? 5.48 -23.516 -12.672 1 51.03 109 ASP B CA 1
ATOM 2123 C C . ASP B 1 109 ? 6.66 -24.438 -12.375 1 51.03 109 ASP B C 1
ATOM 2125 O O . ASP B 1 109 ? 7.754 -23.969 -12.047 1 51.03 109 ASP B O 1
ATOM 2129 N N . GLY B 1 110 ? 6.512 -25.359 -11.594 1 42.97 110 GLY B N 1
ATOM 2130 C CA . GLY B 1 110 ? 7.57 -26.359 -11.68 1 42.97 110 GLY B CA 1
ATOM 2131 C C . GLY B 1 110 ? 8.367 -26.281 -12.961 1 42.97 110 GLY B C 1
ATOM 2132 O O . GLY B 1 110 ? 9.602 -26.328 -12.938 1 42.97 110 GLY B O 1
ATOM 2133 N N . GLU B 1 111 ? 7.797 -26.875 -14.133 1 39.81 111 GLU B N 1
ATOM 2134 C CA . GLU B 1 111 ? 8.586 -27.094 -15.336 1 39.81 111 GLU B CA 1
ATOM 2135 C C . GLU B 1 111 ? 8.859 -25.797 -16.078 1 39.81 111 GLU B C 1
ATOM 2137 O O . GLU B 1 111 ? 7.922 -25.062 -16.422 1 39.81 111 GLU B O 1
ATOM 2142 N N . GLY B 1 112 ? 9.875 -25.125 -16.078 1 42.25 112 GLY B N 1
ATOM 2143 C CA . GLY B 1 112 ? 10.656 -24.172 -16.828 1 42.25 112 GLY B CA 1
ATOM 2144 C C . GLY B 1 112 ? 9.812 -23.156 -17.562 1 42.25 112 GLY B C 1
ATOM 2145 O O . GLY B 1 112 ? 10.344 -22.266 -18.234 1 42.25 112 GLY B O 1
ATOM 2146 N N . SER B 1 113 ? 8.734 -23.516 -18.062 1 41.31 113 SER B N 1
ATOM 2147 C CA . SER B 1 113 ? 8.062 -22.688 -19.047 1 41.31 113 SER B CA 1
ATOM 2148 C C . SER B 1 113 ? 7.461 -21.438 -18.406 1 41.31 113 SER B C 1
ATOM 2150 O O . SER B 1 113 ? 6.238 -21.312 -18.328 1 41.31 113 SER B O 1
ATOM 2152 N N . THR B 1 114 ? 7.91 -20.969 -17.375 1 45.81 114 THR B N 1
ATOM 2153 C CA . THR B 1 114 ? 7.531 -20.062 -16.312 1 45.81 114 THR B CA 1
ATOM 2154 C C . THR B 1 114 ? 7.402 -18.625 -16.828 1 45.81 114 THR B C 1
ATOM 2156 O O . THR B 1 114 ? 7.266 -17.688 -16.047 1 45.81 114 THR B O 1
ATOM 2159 N N . SER B 1 115 ? 7.656 -18.484 -18.109 1 46.09 115 SER B N 1
ATOM 2160 C CA . SER B 1 115 ? 7.785 -17.109 -18.578 1 46.09 115 SER B CA 1
ATOM 2161 C C . SER B 1 115 ? 6.453 -16.359 -18.484 1 46.09 115 SER B C 1
ATOM 2163 O O . SER B 1 115 ? 5.41 -16.906 -18.859 1 46.09 115 SER B O 1
ATOM 2165 N N . LEU B 1 116 ? 6.277 -15.453 -17.531 1 51.78 116 LEU B N 1
ATOM 2166 C CA . LEU B 1 116 ? 5.199 -14.477 -17.625 1 51.78 116 LEU B CA 1
ATOM 2167 C C . LEU B 1 116 ? 4.887 -14.148 -19.078 1 51.78 116 LEU B C 1
ATOM 2169 O O . LEU B 1 116 ? 3.947 -13.406 -19.375 1 51.78 116 LEU B O 1
ATOM 2173 N N . GLN B 1 117 ? 5.84 -14.586 -19.969 1 45.94 117 GLN B N 1
ATOM 2174 C CA . GLN B 1 117 ? 5.762 -14.242 -21.375 1 45.94 117 GLN B CA 1
ATOM 2175 C C . GLN B 1 117 ? 4.402 -14.617 -21.969 1 45.94 117 GLN B C 1
ATOM 2177 O O . GLN B 1 117 ? 3.844 -13.883 -22.766 1 45.94 117 GLN B O 1
ATOM 2182 N N . GLY B 1 118 ? 4.031 -15.875 -21.844 1 43.75 118 GLY B N 1
ATOM 2183 C CA . GLY B 1 118 ? 2.779 -16.188 -22.516 1 43.75 118 GLY B CA 1
ATOM 2184 C C . GLY B 1 118 ? 1.564 -15.617 -21.797 1 43.75 118 GLY B C 1
ATOM 2185 O O . GLY B 1 118 ? 0.443 -15.719 -22.297 1 43.75 118 GLY B O 1
ATOM 2186 N N . SER B 1 119 ? 1.654 -15.336 -20.422 1 50.16 119 SER B N 1
ATOM 2187 C CA . SER B 1 119 ? 0.388 -15.086 -19.734 1 50.16 119 SER B CA 1
ATOM 2188 C C . SER B 1 119 ? 0.041 -13.602 -19.719 1 50.16 119 SER B C 1
ATOM 2190 O O . SER B 1 119 ? 0.775 -12.797 -19.156 1 50.16 119 SER B O 1
ATOM 2192 N N . ASN B 1 120 ? -0.714 -13.008 -20.672 1 55.53 120 ASN B N 1
ATOM 2193 C CA . ASN B 1 120 ? -1.496 -11.797 -20.922 1 55.53 120 ASN B CA 1
ATOM 2194 C C . ASN B 1 120 ? -1.983 -11.172 -19.625 1 55.53 120 ASN B C 1
ATOM 2196 O O . ASN B 1 120 ? -1.981 -9.945 -19.469 1 55.53 120 ASN B O 1
ATOM 2200 N N . PRO B 1 121 ? -2.168 -11.992 -18.562 1 63.44 121 PRO B N 1
ATOM 2201 C CA . PRO B 1 121 ? -2.852 -11.375 -17.422 1 63.44 121 PRO B CA 1
ATOM 2202 C C . PRO B 1 121 ? -1.921 -10.516 -16.578 1 63.44 121 PRO B C 1
ATOM 2204 O O . PRO B 1 121 ? -2.377 -9.594 -15.891 1 63.44 121 PRO B O 1
ATOM 2207 N N . SER B 1 122 ? -0.561 -10.656 -16.891 1 76.12 122 SER B N 1
ATOM 2208 C CA . SER B 1 122 ? 0.359 -10.023 -15.953 1 76.12 122 SER B CA 1
ATOM 2209 C C . SER B 1 122 ? 0.398 -8.508 -16.156 1 76.12 122 SER B C 1
ATOM 2211 O O . SER B 1 122 ? 0.362 -7.746 -15.188 1 76.12 122 SER B O 1
ATOM 2213 N N . VAL B 1 123 ? 0.431 -8.125 -17.406 1 80.44 123 VAL B N 1
ATOM 2214 C CA . VAL B 1 123 ? 0.531 -6.699 -17.688 1 80.44 123 VAL B CA 1
ATOM 2215 C C . VAL B 1 123 ? -0.729 -5.988 -17.203 1 80.44 123 VAL B C 1
ATOM 2217 O O . VAL B 1 123 ? -0.661 -4.859 -16.703 1 80.44 123 VAL B O 1
ATOM 2220 N N . TRP B 1 124 ? -1.767 -6.629 -17.219 1 83.5 124 TRP B N 1
ATOM 2221 C CA . TRP B 1 124 ? -3.039 -6.031 -16.828 1 83.5 124 TRP B CA 1
ATOM 2222 C C . TRP B 1 124 ? -3.107 -5.844 -15.312 1 83.5 124 TRP B C 1
ATOM 2224 O O . TRP B 1 124 ? -3.705 -4.883 -14.828 1 83.5 124 TRP B O 1
ATOM 2234 N N . ILE B 1 125 ? -2.43 -6.703 -14.641 1 87.19 125 ILE B N 1
ATOM 2235 C CA . ILE B 1 125 ? -2.402 -6.582 -13.188 1 87.19 125 ILE B CA 1
ATOM 2236 C C . ILE B 1 125 ? -1.682 -5.297 -12.789 1 87.19 125 ILE B C 1
ATOM 2238 O O . ILE B 1 125 ? -2.164 -4.547 -11.938 1 87.19 125 ILE B O 1
ATOM 2242 N N . PHE B 1 126 ? -0.607 -5.09 -13.523 1 92.12 126 PHE B N 1
ATOM 2243 C CA . PHE B 1 126 ? 0.146 -3.873 -13.25 1 92.12 126 PHE B CA 1
ATOM 2244 C C . PHE B 1 126 ? -0.712 -2.639 -13.5 1 92.12 126 PHE B C 1
ATOM 2246 O O . PHE B 1 126 ? -0.819 -1.764 -12.641 1 92.12 126 PHE B O 1
ATOM 2253 N N . PHE B 1 127 ? -1.307 -2.568 -14.586 1 90.25 127 PHE B N 1
ATOM 2254 C CA . PHE B 1 127 ? -2.043 -1.38 -15 1 90.25 127 PHE B CA 1
ATOM 2255 C C . PHE B 1 127 ? -3.293 -1.194 -14.148 1 90.25 127 PHE B C 1
ATOM 2257 O O . PHE B 1 127 ? -3.633 -0.071 -13.773 1 90.25 127 PHE B O 1
ATOM 2264 N N . PHE B 1 128 ? -3.928 -2.162 -13.812 1 88.56 128 PHE B N 1
ATOM 2265 C CA . PHE B 1 128 ? -5.129 -2.057 -12.992 1 88.56 128 PHE B CA 1
ATOM 2266 C C . PHE B 1 128 ? -4.777 -1.614 -11.57 1 88.56 128 PHE B C 1
ATOM 2268 O O . PHE B 1 128 ? -5.461 -0.763 -11 1 88.56 128 PHE B O 1
ATOM 2275 N N . CYS B 1 129 ? -3.711 -2.158 -11.094 1 90.69 129 CYS B N 1
ATOM 2276 C CA . CYS B 1 129 ? -3.309 -1.786 -9.742 1 90.69 129 CYS B CA 1
ATOM 2277 C C . CYS B 1 129 ? -2.803 -0.35 -9.695 1 90.69 129 CYS B C 1
ATOM 2279 O O . CYS B 1 129 ? -3.139 0.406 -8.781 1 90.69 129 CYS B O 1
ATOM 2281 N N . ALA B 1 130 ? -2.057 -0.044 -10.727 1 93.12 130 ALA B N 1
ATOM 2282 C CA . ALA B 1 130 ? -1.573 1.332 -10.797 1 93.12 130 ALA B CA 1
ATOM 2283 C C . ALA B 1 130 ? -2.73 2.314 -10.953 1 93.12 130 ALA B C 1
ATOM 2285 O O . ALA B 1 130 ? -2.744 3.375 -10.328 1 93.12 130 ALA B O 1
ATOM 2286 N N . GLY B 1 131 ? -3.668 1.967 -11.805 1 91.44 131 GLY B N 1
ATOM 2287 C CA . GLY B 1 131 ? -4.832 2.812 -12.016 1 91.44 131 GLY B CA 1
ATOM 2288 C C . GLY B 1 131 ? -5.68 2.984 -10.766 1 91.44 131 GLY B C 1
ATOM 2289 O O . GLY B 1 131 ? -6.055 4.105 -10.414 1 91.44 131 GLY B O 1
ATOM 2290 N N . LEU B 1 132 ? -5.926 1.946 -10.109 1 89.81 132 LEU B N 1
ATOM 2291 C CA . LEU B 1 132 ? -6.707 2.012 -8.875 1 89.81 132 LEU B CA 1
ATOM 2292 C C . LEU B 1 132 ? -5.98 2.832 -7.816 1 89.81 132 LEU B C 1
ATOM 2294 O O . LEU B 1 132 ? -6.605 3.615 -7.098 1 89.81 132 LEU B O 1
ATOM 2298 N N . GLN B 1 133 ? -4.699 2.627 -7.781 1 92 133 GLN B N 1
ATOM 2299 C CA . GLN B 1 133 ? -3.906 3.371 -6.809 1 92 133 GLN B CA 1
ATOM 2300 C C . GLN B 1 133 ? -3.99 4.875 -7.066 1 92 133 GLN B C 1
ATOM 2302 O O . GLN B 1 133 ? -3.98 5.672 -6.125 1 92 133 GLN B O 1
ATOM 2307 N N . MET B 1 134 ? -4 5.203 -8.289 1 91.31 134 MET B N 1
ATOM 2308 C CA . MET B 1 134 ? -4.094 6.617 -8.633 1 91.31 134 MET B CA 1
ATOM 2309 C C . MET B 1 134 ? -5.348 7.246 -8.031 1 91.31 134 MET B C 1
ATOM 2311 O O . MET B 1 134 ? -5.289 8.344 -7.48 1 91.31 134 MET B O 1
ATOM 2315 N N . PHE B 1 135 ? -6.406 6.617 -8.047 1 88.12 135 PHE B N 1
ATOM 2316 C CA . PHE B 1 135 ? -7.664 7.156 -7.547 1 88.12 135 PHE B CA 1
ATOM 2317 C C . PHE B 1 135 ? -7.734 7.055 -6.031 1 88.12 135 PHE B C 1
ATOM 2319 O O . PHE B 1 135 ? -8.211 7.973 -5.363 1 88.12 135 PHE B O 1
ATOM 2326 N N . THR B 1 136 ? -7.207 5.969 -5.508 1 86.81 136 THR B N 1
ATOM 2327 C CA . THR B 1 136 ? -7.254 5.805 -4.059 1 86.81 136 THR B CA 1
ATOM 2328 C C . THR B 1 136 ? -6.328 6.805 -3.371 1 86.81 136 THR B C 1
ATOM 2330 O O . THR B 1 136 ? -6.598 7.234 -2.246 1 86.81 136 THR B O 1
ATOM 2333 N N . ALA B 1 137 ? -5.258 7.102 -4.02 1 87.38 137 ALA B N 1
ATOM 2334 C CA . ALA B 1 137 ? -4.348 8.102 -3.465 1 87.38 137 ALA B CA 1
ATOM 2335 C C . ALA B 1 137 ? -5.039 9.453 -3.311 1 87.38 137 ALA B C 1
ATOM 2337 O O . ALA B 1 137 ? -4.797 10.172 -2.34 1 87.38 137 ALA B O 1
ATOM 2338 N N . VAL B 1 138 ? -5.875 9.773 -4.262 1 85.25 138 VAL B N 1
ATOM 2339 C CA . VAL B 1 138 ? -6.613 11.031 -4.199 1 85.25 138 VAL B CA 1
ATOM 2340 C C . VAL B 1 138 ? -7.609 10.992 -3.045 1 85.25 138 VAL B C 1
ATOM 2342 O O . VAL B 1 138 ? -7.75 11.969 -2.303 1 85.25 138 VAL B O 1
ATOM 2345 N N . LEU B 1 139 ? -8.258 9.883 -2.949 1 83.62 139 LEU B N 1
ATOM 2346 C CA . LEU B 1 139 ? -9.195 9.719 -1.845 1 83.62 139 LEU B CA 1
ATOM 2347 C C . LEU B 1 139 ? -8.484 9.867 -0.503 1 83.62 139 LEU B C 1
ATOM 2349 O O . LEU B 1 139 ? -9 10.516 0.41 1 83.62 139 LEU B O 1
ATOM 2353 N N . ASP B 1 140 ? -7.297 9.289 -0.439 1 83.94 140 ASP B N 1
ATOM 2354 C CA . ASP B 1 140 ? -6.48 9.367 0.767 1 83.94 140 ASP B CA 1
ATOM 2355 C C . ASP B 1 140 ? -6.094 10.82 1.07 1 83.94 140 ASP B C 1
ATOM 2357 O O . ASP B 1 140 ? -6.125 11.242 2.227 1 83.94 140 ASP B O 1
ATOM 2361 N N . GLN B 1 141 ? -5.668 11.43 0.102 1 81.12 141 GLN B N 1
ATOM 2362 C CA . GLN B 1 141 ? -5.254 12.82 0.275 1 81.12 141 GLN B CA 1
ATOM 2363 C C . GLN B 1 141 ? -6.406 13.68 0.794 1 81.12 141 GLN B C 1
ATOM 2365 O O . GLN B 1 141 ? -6.211 14.531 1.662 1 81.12 141 GLN B O 1
ATOM 2370 N N . LYS B 1 142 ? -7.566 13.508 0.249 1 81.25 142 LYS B N 1
ATOM 2371 C CA . LYS B 1 142 ? -8.742 14.266 0.676 1 81.25 142 LYS B CA 1
ATOM 2372 C C . LYS B 1 142 ? -9.117 13.93 2.119 1 81.25 142 LYS B C 1
ATOM 2374 O O . LYS B 1 142 ? -9.461 14.82 2.896 1 81.25 142 LYS B O 1
ATOM 2379 N N . ALA B 1 143 ? -8.969 12.695 2.406 1 79.38 143 ALA B N 1
ATOM 2380 C CA . ALA B 1 143 ? -9.25 12.273 3.775 1 79.38 143 ALA B CA 1
ATOM 2381 C C . ALA B 1 143 ? -8.227 12.859 4.746 1 79.38 143 ALA B C 1
ATOM 2383 O O . ALA B 1 143 ? -8.578 13.289 5.848 1 79.38 143 ALA B O 1
ATOM 2384 N N . ASP B 1 144 ? -7.027 12.828 4.332 1 76.69 144 ASP B N 1
ATOM 2385 C CA . ASP B 1 144 ? -5.953 13.359 5.16 1 76.69 144 ASP B CA 1
ATOM 2386 C C . ASP B 1 144 ? -6.117 14.867 5.367 1 76.69 144 ASP B C 1
ATOM 2388 O O . ASP B 1 144 ? -5.852 15.383 6.453 1 76.69 144 ASP B O 1
ATOM 2392 N N . SER B 1 145 ? -6.453 15.547 4.328 1 77.5 145 SER B N 1
ATOM 2393 C CA . SER B 1 145 ? -6.688 16.984 4.422 1 77.5 145 SER B CA 1
ATOM 2394 C C . SER B 1 145 ? -7.824 17.297 5.387 1 77.5 145 SER B C 1
ATOM 2396 O O . SER B 1 145 ? -7.723 18.234 6.191 1 77.5 145 SER B O 1
ATOM 2398 N N . ALA B 1 146 ? -8.859 16.547 5.309 1 76.44 146 ALA B N 1
ATOM 2399 C CA . ALA B 1 146 ? -10.008 16.734 6.195 1 76.44 146 ALA B CA 1
ATOM 2400 C C . ALA B 1 146 ? -9.617 16.484 7.652 1 76.44 146 ALA B C 1
ATOM 2402 O O . ALA B 1 146 ? -10.039 17.219 8.547 1 76.44 146 ALA B O 1
ATOM 2403 N N . ALA B 1 147 ? -8.797 15.484 7.82 1 73.75 147 ALA B N 1
ATOM 2404 C CA . ALA B 1 147 ? -8.344 15.164 9.172 1 73.75 147 ALA B CA 1
ATOM 2405 C C . ALA B 1 147 ? -7.449 16.266 9.727 1 73.75 147 ALA B C 1
ATOM 2407 O O . ALA B 1 147 ? -7.523 16.594 10.914 1 73.75 147 ALA B O 1
ATOM 2408 N N . SER B 1 148 ? -6.652 16.734 8.883 1 72.88 148 SER B N 1
ATOM 2409 C CA . SER B 1 148 ? -5.762 17.812 9.297 1 72.88 148 SER B CA 1
ATOM 2410 C C . SER B 1 148 ? -6.547 19.062 9.703 1 72.88 148 SER B C 1
ATOM 2412 O O . SER B 1 148 ? -6.215 19.719 10.688 1 72.88 148 SER B O 1
ATOM 2414 N N . ILE B 1 149 ? -7.535 19.438 8.969 1 66.56 149 ILE B N 1
ATOM 2415 C CA . ILE B 1 149 ? -8.391 20.594 9.25 1 66.56 149 ILE B CA 1
ATOM 2416 C C . ILE B 1 149 ? -9.109 20.375 10.578 1 66.56 149 ILE B C 1
ATOM 2418 O O . ILE B 1 149 ? -9.195 21.297 11.398 1 66.56 149 ILE B O 1
ATOM 2422 N N . ARG B 1 150 ? -9.562 19.172 10.781 1 69.44 150 ARG B N 1
ATOM 2423 C CA . ARG B 1 150 ? -10.25 18.859 12.031 1 69.44 150 ARG B CA 1
ATOM 2424 C C . ARG B 1 150 ? -9.305 18.969 13.219 1 69.44 150 ARG B C 1
ATOM 2426 O O . ARG B 1 150 ? -9.688 19.469 14.281 1 69.44 150 ARG B O 1
ATOM 2433 N N . THR B 1 151 ? -8.125 18.531 13.039 1 68.81 151 THR B N 1
ATOM 2434 C CA . THR B 1 151 ? -7.133 18.594 14.109 1 68.81 151 THR B CA 1
ATOM 2435 C C . THR B 1 151 ? -6.789 20.031 14.445 1 68.81 151 THR B C 1
ATOM 2437 O O . THR B 1 151 ? -6.672 20.391 15.617 1 68.81 151 THR B O 1
ATOM 2440 N N . ILE B 1 152 ? -6.691 20.844 13.453 1 66.62 152 ILE B N 1
ATOM 2441 C CA . ILE B 1 152 ? -6.371 22.25 13.656 1 66.62 152 ILE B CA 1
ATOM 2442 C C . ILE B 1 152 ? -7.539 22.953 14.344 1 66.62 152 ILE B C 1
ATOM 2444 O O . ILE B 1 152 ? -7.336 23.75 15.266 1 66.62 152 ILE B O 1
ATOM 2448 N N . ALA B 1 153 ? -8.734 22.641 13.906 1 71.19 153 ALA B N 1
ATOM 2449 C CA . ALA B 1 153 ? -9.922 23.234 14.508 1 71.19 153 ALA B CA 1
ATOM 2450 C C . ALA B 1 153 ? -10.055 22.828 15.977 1 71.19 153 ALA B C 1
ATOM 2452 O O . ALA B 1 153 ? -10.391 23.656 16.828 1 71.19 153 ALA B O 1
ATOM 2453 N N . THR B 1 154 ? -9.812 21.547 16.234 1 72.44 154 THR B N 1
ATOM 2454 C CA . THR B 1 154 ? -9.875 21.047 17.609 1 72.44 154 THR B CA 1
ATOM 2455 C C . THR B 1 154 ? -8.805 21.719 18.469 1 72.44 154 THR B C 1
ATOM 2457 O O . THR B 1 154 ? -9.078 22.125 19.609 1 72.44 154 THR B O 1
ATOM 2460 N N . ALA B 1 155 ? -7.688 21.875 17.938 1 69.88 155 ALA B N 1
ATOM 2461 C CA . ALA B 1 155 ? -6.602 22.531 18.656 1 69.88 155 ALA B CA 1
ATOM 2462 C C . ALA B 1 155 ? -6.93 24 18.938 1 69.88 155 ALA B C 1
ATOM 2464 O O . ALA B 1 155 ? -6.668 24.5 20.031 1 69.88 155 ALA B O 1
ATOM 2465 N N . CYS B 1 156 ? -7.398 24.641 17.938 1 70.62 156 CYS B N 1
ATOM 2466 C CA . CYS B 1 156 ? -7.805 26.031 18.094 1 70.62 156 CYS B CA 1
ATOM 2467 C C . CYS B 1 156 ? -8.945 26.156 19.109 1 70.62 156 CYS B C 1
ATOM 2469 O O . CYS B 1 156 ? -8.961 27.078 19.922 1 70.62 156 CYS B O 1
ATOM 2471 N N . GLY B 1 157 ? -9.875 25.25 18.953 1 72.56 157 GLY B N 1
ATOM 2472 C CA . GLY B 1 157 ? -10.961 25.25 19.922 1 72.56 157 GLY B CA 1
ATOM 2473 C C . GLY B 1 157 ? -10.492 25.047 21.344 1 72.56 157 GLY B C 1
ATOM 2474 O O . GLY B 1 157 ? -10.969 25.719 22.266 1 72.56 157 GLY B O 1
ATOM 2475 N N . GLU B 1 158 ? -9.625 24.156 21.547 1 77.56 158 GLU B N 1
ATOM 2476 C CA . GLU B 1 158 ? -9.062 23.891 22.875 1 77.56 158 GLU B CA 1
ATOM 2477 C C . GLU B 1 158 ? -8.312 25.094 23.406 1 77.56 158 GLU B C 1
ATOM 2479 O O . GLU B 1 158 ? -8.398 25.406 24.594 1 77.56 158 GLU B O 1
ATOM 2484 N N . ARG B 1 159 ? -7.609 25.766 22.578 1 72.19 159 ARG B N 1
ATOM 2485 C CA . ARG B 1 159 ? -6.863 26.953 22.969 1 72.19 159 ARG B CA 1
ATOM 2486 C C . ARG B 1 159 ? -7.805 28.094 23.344 1 72.19 159 ARG B C 1
ATOM 2488 O O . ARG B 1 159 ? -7.57 28.812 24.328 1 72.19 159 ARG B O 1
ATOM 2495 N N . MET B 1 160 ? -8.812 28.234 22.516 1 77.81 160 MET B N 1
ATOM 2496 C CA . MET B 1 160 ? -9.805 29.266 22.812 1 77.81 160 MET B CA 1
ATOM 2497 C C . MET B 1 160 ? -10.523 28.969 24.125 1 77.81 160 MET B C 1
ATOM 2499 O O . MET B 1 160 ? -10.766 29.875 24.922 1 77.81 160 MET B O 1
ATOM 2503 N N . ALA B 1 161 ? -10.891 27.766 24.344 1 79.69 161 ALA B N 1
ATOM 2504 C CA . ALA B 1 161 ? -11.523 27.359 25.594 1 79.69 161 ALA B CA 1
ATOM 2505 C C . ALA B 1 161 ? -10.594 27.594 26.781 1 79.69 161 ALA B C 1
ATOM 2507 O O . ALA B 1 161 ? -11.031 28.062 27.844 1 79.69 161 ALA B O 1
ATOM 2508 N N . ALA B 1 162 ? -9.367 27.281 26.625 1 78 162 ALA B N 1
ATOM 2509 C CA . ALA B 1 162 ? -8.367 27.516 27.672 1 78 162 ALA B CA 1
ATOM 2510 C C . ALA B 1 162 ? -8.227 29.016 27.953 1 78 162 ALA B C 1
ATOM 2512 O O . ALA B 1 162 ? -8.117 29.406 29.125 1 78 162 ALA B O 1
ATOM 2513 N N . PHE B 1 163 ? -8.234 29.797 26.906 1 75.81 163 PHE B N 1
ATOM 2514 C CA . PHE B 1 163 ? -8.133 31.25 27.047 1 75.81 163 PHE B CA 1
ATOM 2515 C C . PHE B 1 163 ? -9.344 31.797 27.781 1 75.81 163 PHE B C 1
ATOM 2517 O O . PHE B 1 163 ? -9.203 32.625 28.703 1 75.81 163 PHE B O 1
ATOM 2524 N N . LEU B 1 164 ? -10.484 31.406 27.469 1 80.12 164 LEU B N 1
ATOM 2525 C CA . LEU B 1 164 ? -11.711 31.875 28.109 1 80.12 164 LEU B CA 1
ATOM 2526 C C . LEU B 1 164 ? -11.773 31.438 29.562 1 80.12 164 LEU B C 1
ATOM 2528 O O . LEU B 1 164 ? -12.234 32.188 30.422 1 80.12 164 LEU B O 1
ATOM 2532 N N . THR B 1 165 ? -11.32 30.297 29.859 1 81.19 165 THR B N 1
ATOM 2533 C CA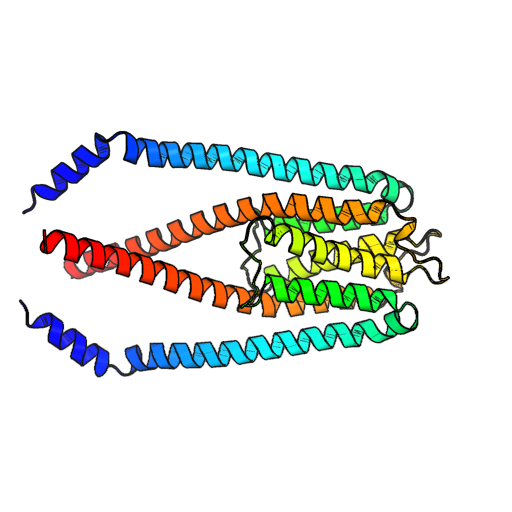 . THR B 1 165 ? -11.273 29.812 31.234 1 81.19 165 THR B CA 1
ATOM 2534 C C . THR B 1 165 ? -10.266 30.594 32.062 1 81.19 165 THR B C 1
ATOM 2536 O O . THR B 1 165 ? -10.5 30.891 33.219 1 81.19 165 THR B O 1
ATOM 2539 N N . ALA B 1 166 ? -9.211 31 31.422 1 72.88 166 ALA B N 1
ATOM 2540 C CA . ALA B 1 166 ? -8.18 31.781 32.094 1 72.88 166 ALA B CA 1
ATOM 2541 C C . ALA B 1 166 ? -8.68 33.188 32.438 1 72.88 166 ALA B C 1
ATOM 2543 O O . ALA B 1 166 ? -8.312 33.75 33.469 1 72.88 166 ALA B O 1
ATOM 2544 N N . ILE B 1 167 ? -9.516 33.656 31.594 1 72.56 167 ILE B N 1
ATOM 2545 C CA . ILE B 1 167 ? -10.031 35 31.828 1 72.56 167 ILE B CA 1
ATOM 2546 C C . ILE B 1 167 ? -11.117 34.969 32.906 1 72.56 167 ILE B C 1
ATOM 2548 O O . ILE B 1 167 ? -11.281 35.938 33.688 1 72.56 167 ILE B O 1
ATOM 2552 N N . THR B 1 168 ? -11.766 33.906 33 1 75.31 168 THR B N 1
ATOM 2553 C CA . THR B 1 168 ? -12.859 33.812 33.969 1 75.31 168 THR B CA 1
ATOM 2554 C C . THR B 1 168 ? -12.344 33.406 35.344 1 75.31 168 THR B C 1
ATOM 2556 O O . THR B 1 168 ? -13.047 33.562 36.344 1 75.31 168 THR B O 1
ATOM 2559 N N . LEU B 1 169 ? -11.164 32.969 35.438 1 64.38 169 LEU B N 1
ATOM 2560 C CA . LEU B 1 169 ? -10.562 32.719 36.75 1 64.38 169 LEU B CA 1
ATOM 2561 C C . LEU B 1 169 ? -9.727 33.906 37.219 1 64.38 169 LEU B C 1
ATOM 2563 O O . LEU B 1 169 ? -9.695 34.219 38.406 1 64.38 169 LEU B O 1
#

Nearest PDB structures (foldseek):
  7uwb-assembly1_k  TM=2.854E-01  e=2.581E+00  Citrus x limon
  7uwb-assembly1_k  TM=2.857E-01  e=1.493E+00  Citrus x limon
  3f29-assembly1_B  TM=2.893E-01  e=1.931E+00  Thioalkalivibrio nitratireducens